Protein AF-W5SBA8-F1 (afdb_monomer_lite)

pLDDT: mean 77.23, std 24.34, range [24.81, 98.31]

Radius of gyration: 25.04 Å; chains: 1; bounding box: 102×57×58 Å

Foldseek 3Di:
DDDDDDDDDDDDDDDDDDPDDDDPPPLPLNVVVVVVVVVVVVPPDDDDDDDDDDDDDPPPPPDDLLRVLLVLLVVVLVSVVVLLCVLLVVLVVVVDDQPQVVLVLDPCNPDVVQVVLLCVLLVVPPVLSVLVSLLRCLQAPPPHDSDPPDPSSVLVVLLSVLSRLLRVLLCCCSPVQVDPVLSVVCSVPPDSVLSVVLSVLNVVLVVLSSVLSVVSSVLSVVLSVCSVPNVVSSVSSCLQRPCPHPSVVSSVSNVVSSVVSVVSSDDPPDD

Secondary structure (DSSP, 8-state):
---------------------------HHHHHHHHHHHHHHTT---------------------HHHHHHHHHHHHHHHHHHHHHHHHHHHHHTT-----HHHHH-GGGSSHHHHHHHHHHTTT-HHHHHHHHHHHHHHS-TTS-SS--SHHHHHHHHHHHHHHHHHHHHHHIIIIISSHHHHHHHHHHS-HHHHHHHHHHHHHHHHHHHHHHHHHHHHHHHHGGGTT-HHHHHHHHHHHHSTTSHHHHHHHHHHHHHHHHHHHTS-----

Sequence (271 aa):
MKMICIISCALGLVLGCSLQDKAKAGSFVGDIIEKVRARRISRSSTDIEGTFDNASQNTSTTKTPKEQIYDKLKNELEQYSKAFRTAQFRFRRGRYYFQMPFFEKFPKFSNWEEKDIVYDTLGYDVDLIAKLEIIVRAITPATAPTYFSTRPATIVAKLLDILYNTTYYMREVVVDHLNDVSLEQLGSIKSAEELTKIYNAFKELSDLRTNAMSQIKIAIEESEPLWRDRVAMTNKLKKITDGESLVQDLKLKIIMKGLEIKYYVQVSKGA

Organism: NCBI:txid1293576

Structure (mmCIF, N/CA/C/O backbone):
data_AF-W5SBA8-F1
#
_entry.id   AF-W5SBA8-F1
#
loop_
_atom_site.group_PDB
_atom_site.id
_atom_site.type_symbol
_atom_site.label_atom_id
_atom_site.label_alt_id
_atom_site.label_comp_id
_atom_site.label_asym_id
_atom_site.label_entity_id
_atom_site.label_seq_id
_atom_site.pdbx_PDB_ins_code
_atom_site.Cartn_x
_atom_site.Cartn_y
_atom_site.Cartn_z
_atom_site.occupancy
_atom_site.B_iso_or_equiv
_atom_site.auth_seq_id
_atom_site.auth_comp_id
_atom_site.auth_asym_id
_atom_site.auth_atom_id
_atom_site.pdbx_PDB_model_num
ATOM 1 N N . MET A 1 1 ? 53.152 14.661 -24.169 1.00 36.88 1 MET A N 1
ATOM 2 C CA . MET A 1 1 ? 53.300 15.482 -22.946 1.00 36.88 1 MET A CA 1
ATOM 3 C C . MET A 1 1 ? 51.972 15.502 -22.212 1.00 36.88 1 MET A C 1
ATOM 5 O O . MET A 1 1 ? 50.936 15.583 -22.856 1.00 36.88 1 MET A O 1
ATOM 9 N N . LYS A 1 2 ? 52.027 15.309 -20.893 1.00 31.53 2 LYS A N 1
ATOM 10 C CA . LYS A 1 2 ? 50.892 15.174 -19.971 1.00 31.53 2 LYS A CA 1
ATOM 11 C C . LYS A 1 2 ? 50.175 16.522 -19.799 1.00 31.53 2 LYS A C 1
ATOM 13 O O . LYS A 1 2 ? 50.859 17.516 -19.587 1.00 31.53 2 LYS A O 1
ATOM 18 N N . MET A 1 3 ? 48.841 16.540 -19.808 1.00 28.08 3 MET A N 1
ATOM 19 C CA . MET A 1 3 ? 48.065 17.594 -19.144 1.00 28.08 3 MET A CA 1
ATOM 20 C C . MET A 1 3 ? 47.533 17.040 -17.827 1.00 28.08 3 MET A C 1
ATOM 22 O O . MET A 1 3 ? 46.865 16.009 -17.791 1.00 28.08 3 MET A O 1
ATOM 26 N N . ILE A 1 4 ? 47.886 17.729 -16.751 1.00 34.12 4 ILE A N 1
ATOM 27 C CA . ILE A 1 4 ? 47.506 17.474 -15.369 1.00 34.12 4 ILE A CA 1
ATOM 28 C C . ILE A 1 4 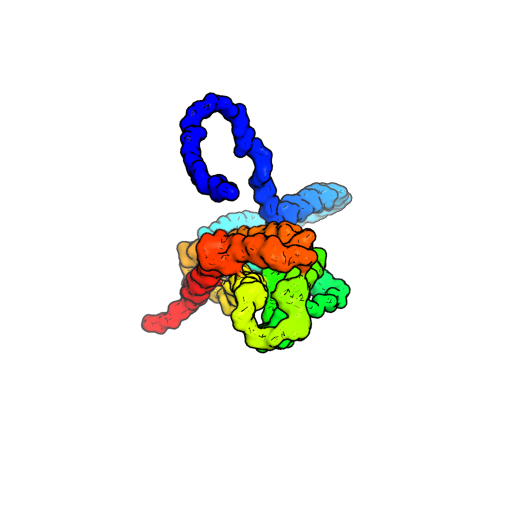? 47.016 18.821 -14.828 1.00 34.12 4 ILE A C 1
ATOM 30 O O . ILE A 1 4 ? 47.794 19.767 -14.834 1.00 34.12 4 ILE A O 1
ATOM 34 N N . CYS A 1 5 ? 45.764 18.821 -14.340 1.00 29.61 5 CYS A N 1
ATOM 35 C CA . CYS A 1 5 ? 45.276 19.518 -13.135 1.00 29.61 5 CYS A CA 1
ATOM 36 C C . CYS A 1 5 ? 45.213 21.073 -13.148 1.00 29.61 5 CYS A C 1
ATOM 38 O O . CYS A 1 5 ? 45.983 21.713 -13.840 1.00 29.61 5 CYS A O 1
ATOM 40 N N . ILE A 1 6 ? 44.375 21.804 -12.394 1.00 33.59 6 ILE A N 1
ATOM 41 C CA . ILE A 1 6 ? 43.296 21.554 -11.413 1.00 33.59 6 ILE A CA 1
ATOM 42 C C . ILE A 1 6 ? 42.721 22.948 -11.031 1.00 33.59 6 ILE A C 1
ATOM 44 O O . ILE A 1 6 ? 43.492 23.872 -10.818 1.00 33.59 6 ILE A O 1
ATOM 48 N N . ILE A 1 7 ? 41.388 23.049 -10.925 1.00 33.78 7 ILE A N 1
ATOM 49 C CA . ILE A 1 7 ? 40.590 23.694 -9.848 1.00 33.78 7 ILE A CA 1
ATOM 50 C C . ILE A 1 7 ? 40.561 25.236 -9.630 1.00 33.78 7 ILE A C 1
ATOM 52 O O . ILE A 1 7 ? 41.561 25.897 -9.392 1.00 33.78 7 ILE A O 1
ATOM 56 N N . SER A 1 8 ? 39.299 25.687 -9.508 1.00 28.12 8 SER A N 1
ATOM 57 C CA . SER A 1 8 ? 38.707 26.791 -8.720 1.00 28.12 8 SER A CA 1
ATOM 58 C C . SER A 1 8 ? 38.887 28.251 -9.123 1.00 28.12 8 SER A C 1
ATOM 60 O O . SER A 1 8 ? 39.939 28.845 -8.938 1.00 28.12 8 SER A O 1
ATOM 62 N N . CYS A 1 9 ? 37.742 28.896 -9.373 1.00 26.42 9 CYS A N 1
ATOM 63 C CA . CYS A 1 9 ? 37.279 29.940 -8.458 1.00 26.42 9 CYS A CA 1
ATOM 64 C C . CYS A 1 9 ? 35.747 30.019 -8.456 1.00 26.42 9 CYS A C 1
ATOM 66 O O . CYS A 1 9 ? 35.096 29.833 -9.482 1.00 26.42 9 CYS A O 1
ATOM 68 N N . ALA A 1 10 ? 35.193 30.241 -7.270 1.00 28.73 10 ALA A N 1
ATOM 69 C CA . ALA A 1 10 ? 33.775 30.280 -6.969 1.00 28.73 10 ALA A CA 1
ATOM 70 C C . ALA A 1 10 ? 33.338 31.705 -6.576 1.00 28.73 10 ALA A C 1
ATOM 72 O O . ALA A 1 10 ? 34.163 32.511 -6.157 1.00 28.73 10 ALA A O 1
ATOM 73 N N . LEU A 1 11 ? 32.014 31.900 -6.609 1.00 29.41 11 LEU A N 1
ATOM 74 C CA . LEU A 1 11 ? 31.182 32.941 -5.979 1.00 29.41 11 LEU A CA 1
ATOM 75 C C . LEU A 1 11 ? 30.973 34.315 -6.649 1.00 29.41 11 LEU A C 1
ATOM 77 O O . LEU A 1 11 ? 31.900 35.044 -6.978 1.00 29.41 11 LEU A O 1
ATOM 81 N N . GLY A 1 12 ? 29.679 34.675 -6.683 1.00 26.92 12 GLY A N 1
ATOM 82 C CA . GLY A 1 12 ? 29.103 36.000 -6.940 1.00 26.92 12 GLY A CA 1
ATOM 83 C C . GLY A 1 12 ? 27.800 35.904 -7.752 1.00 26.92 12 GLY A C 1
ATOM 84 O O . GLY A 1 12 ? 27.860 36.030 -8.964 1.00 26.92 12 GLY A O 1
ATOM 85 N N . LEU A 1 13 ? 26.691 35.398 -7.177 1.00 29.70 13 LEU A N 1
ATOM 86 C CA . LEU A 1 13 ? 25.467 36.160 -6.811 1.00 29.70 13 LEU A CA 1
ATOM 87 C C . LEU A 1 13 ? 24.877 36.972 -7.991 1.00 29.70 13 LEU A C 1
ATOM 89 O O . LEU A 1 13 ? 25.561 37.799 -8.573 1.00 29.70 13 LEU A O 1
ATOM 93 N N . VAL A 1 14 ? 23.609 36.790 -8.385 1.00 29.91 14 VAL A N 1
ATOM 94 C CA . VAL A 1 14 ? 22.451 37.496 -7.795 1.00 29.91 14 VAL A CA 1
ATOM 95 C C . VAL A 1 14 ? 21.142 37.066 -8.526 1.00 29.91 14 VAL A C 1
ATOM 97 O O . VAL A 1 14 ? 21.162 36.911 -9.742 1.00 29.91 14 VAL A O 1
ATOM 100 N N . LEU A 1 15 ? 20.022 36.987 -7.773 1.00 29.03 15 LEU A N 1
ATOM 101 C CA . LEU A 1 15 ? 18.584 36.919 -8.170 1.00 29.03 15 LEU A CA 1
ATOM 102 C C . LEU A 1 15 ? 18.122 35.627 -8.881 1.00 29.03 15 LEU A C 1
ATOM 104 O O . LEU A 1 15 ? 18.655 35.225 -9.898 1.00 29.03 15 LEU A O 1
ATOM 108 N N . GLY A 1 16 ? 17.120 34.884 -8.413 1.00 27.70 16 GLY A N 1
ATOM 109 C CA . GLY A 1 16 ? 15.855 35.330 -7.841 1.00 27.70 16 GLY A CA 1
ATOM 110 C C . GLY A 1 16 ? 14.722 34.837 -8.745 1.00 27.70 16 GLY A C 1
ATOM 111 O O . GLY A 1 16 ? 14.196 35.615 -9.522 1.00 27.70 16 GLY A O 1
ATOM 112 N N . CYS A 1 17 ? 14.359 33.554 -8.645 1.00 24.81 17 CYS A N 1
ATOM 113 C CA . CYS A 1 17 ? 13.084 33.036 -9.145 1.00 24.81 17 CYS A CA 1
ATOM 114 C C . CYS A 1 17 ? 12.527 32.036 -8.132 1.00 24.81 17 CYS A C 1
ATOM 116 O O . CYS A 1 17 ? 13.062 30.948 -7.928 1.00 24.81 17 CYS A O 1
ATOM 118 N N . SER A 1 18 ? 11.452 32.476 -7.489 1.00 27.44 18 SER A N 1
ATOM 119 C CA . SER A 1 18 ? 10.474 31.675 -6.767 1.00 27.44 18 SER A CA 1
ATOM 120 C C . SER A 1 18 ? 10.140 30.382 -7.528 1.00 27.44 18 SER A C 1
ATOM 122 O O . SER A 1 18 ? 9.675 30.429 -8.664 1.00 27.44 18 SER A O 1
ATOM 124 N N . LEU A 1 19 ? 10.363 29.233 -6.886 1.00 28.38 19 LEU A N 1
ATOM 125 C CA . LEU A 1 19 ? 9.749 27.953 -7.242 1.00 28.38 19 LEU A CA 1
ATOM 126 C C . LEU A 1 19 ? 8.635 27.683 -6.228 1.00 28.38 19 LEU A C 1
ATOM 128 O O . LEU A 1 19 ? 8.732 26.820 -5.358 1.00 28.38 19 LEU A O 1
ATOM 132 N N . GLN A 1 20 ? 7.588 28.493 -6.325 1.00 29.45 20 GLN A N 1
ATOM 133 C CA . GLN A 1 20 ? 6.271 28.164 -5.804 1.00 29.45 20 GLN A CA 1
ATOM 134 C C . GLN A 1 20 ? 5.461 27.547 -6.953 1.00 29.45 20 GLN A C 1
ATOM 136 O O . GLN A 1 20 ? 5.561 27.981 -8.096 1.00 29.45 20 GLN A O 1
ATOM 141 N N . ASP A 1 21 ? 4.693 26.513 -6.616 1.00 32.12 21 ASP A N 1
ATOM 142 C CA . ASP A 1 21 ? 3.753 25.771 -7.463 1.00 32.12 21 ASP A CA 1
ATOM 143 C C . ASP A 1 21 ? 4.318 24.783 -8.495 1.00 32.12 21 ASP A C 1
ATOM 145 O O . ASP A 1 21 ? 4.504 25.083 -9.672 1.00 32.12 21 ASP A O 1
ATOM 149 N N . LYS A 1 22 ? 4.429 23.518 -8.061 1.00 32.47 22 LYS A N 1
ATOM 150 C CA . LYS A 1 22 ? 3.658 22.383 -8.622 1.00 32.47 22 LYS A CA 1
ATOM 151 C C . LYS A 1 22 ? 3.991 21.082 -7.885 1.00 32.47 22 LYS A C 1
ATOM 153 O O . LYS A 1 22 ? 4.707 20.219 -8.374 1.00 32.47 22 LYS A O 1
ATOM 158 N N . ALA A 1 23 ? 3.394 20.916 -6.713 1.00 32.34 23 ALA A N 1
ATOM 159 C CA . ALA A 1 23 ? 3.158 19.600 -6.132 1.00 32.34 23 ALA A CA 1
ATOM 160 C C . ALA A 1 23 ? 1.748 19.594 -5.535 1.00 32.34 23 ALA A C 1
ATOM 162 O O . ALA A 1 23 ? 1.557 19.579 -4.323 1.00 32.34 23 ALA A O 1
ATOM 163 N N . LYS A 1 24 ? 0.729 19.646 -6.404 1.00 30.33 24 LYS A N 1
ATOM 164 C CA . LYS A 1 24 ? -0.613 19.210 -6.006 1.00 30.33 24 LYS A CA 1
ATOM 165 C C . LYS A 1 24 ? -0.547 17.694 -5.857 1.00 30.33 24 LYS A C 1
ATOM 167 O O . LYS A 1 24 ? -0.705 16.958 -6.826 1.00 30.33 24 LYS A O 1
ATOM 172 N N . AL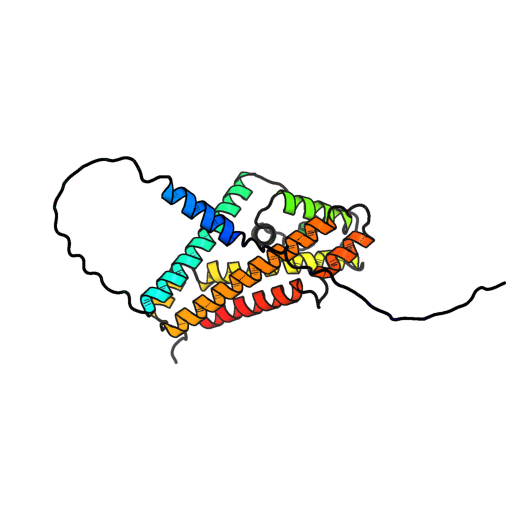A A 1 25 ? -0.253 17.252 -4.639 1.00 37.41 25 ALA A N 1
ATOM 173 C CA . ALA A 1 25 ? -0.471 15.886 -4.204 1.00 37.41 25 ALA A CA 1
ATOM 174 C C . ALA A 1 25 ? -1.983 15.620 -4.247 1.00 37.41 25 ALA A C 1
ATOM 176 O O . ALA A 1 25 ? -2.712 15.919 -3.303 1.00 37.41 25 ALA A O 1
ATOM 177 N N . GLY A 1 26 ? -2.462 15.116 -5.384 1.00 33.03 26 GLY A N 1
ATOM 178 C CA . GLY A 1 26 ? -3.790 14.529 -5.486 1.00 33.03 26 GLY A CA 1
ATOM 179 C C . GLY A 1 26 ? -3.807 13.270 -4.632 1.00 33.03 26 GLY A C 1
ATOM 180 O O . GLY A 1 26 ? -3.190 12.263 -4.979 1.00 33.03 26 GLY A O 1
ATOM 181 N N . SER A 1 27 ? -4.465 13.339 -3.477 1.00 38.47 27 SER A N 1
ATOM 182 C CA . SER A 1 27 ? -4.839 12.145 -2.732 1.00 38.47 27 SER A CA 1
ATOM 183 C C . SER A 1 27 ? -5.777 11.354 -3.634 1.00 38.47 27 SER A C 1
ATOM 185 O O . SER A 1 27 ? -6.905 11.771 -3.863 1.00 38.47 27 SER A O 1
ATOM 187 N N . PHE A 1 28 ? -5.324 10.220 -4.165 1.00 42.97 28 PHE A N 1
ATOM 188 C CA . PHE A 1 28 ? -6.154 9.333 -4.987 1.00 42.97 28 PHE A CA 1
ATOM 189 C C . PHE A 1 28 ? -7.462 8.947 -4.266 1.00 42.97 28 PHE A C 1
ATOM 191 O O . PHE A 1 28 ? -8.506 8.784 -4.892 1.00 42.97 28 PHE A O 1
ATOM 198 N N . VAL A 1 29 ? -7.429 8.883 -2.930 1.00 44.72 29 VAL A N 1
ATOM 199 C CA . VAL A 1 29 ? -8.613 8.699 -2.082 1.00 44.72 29 VAL A CA 1
ATOM 200 C C . VAL A 1 29 ? -9.465 9.977 -2.036 1.00 44.72 29 VAL A C 1
ATOM 202 O O . VAL A 1 29 ? -10.680 9.896 -2.195 1.00 44.72 29 VAL A O 1
ATOM 205 N N . GLY A 1 30 ? -8.850 11.156 -1.911 1.00 41.94 30 GLY A N 1
ATOM 206 C CA . GLY A 1 30 ? -9.524 12.461 -1.977 1.00 41.94 30 GLY A CA 1
ATOM 207 C C . GLY A 1 30 ? -10.234 12.729 -3.311 1.00 41.94 30 GLY A C 1
ATOM 208 O O . GLY A 1 30 ? -11.403 13.113 -3.312 1.00 41.94 30 GLY A O 1
ATOM 209 N N . ASP A 1 31 ? -9.585 12.429 -4.437 1.00 42.19 31 ASP A N 1
ATOM 210 C CA . ASP A 1 31 ? -10.146 12.613 -5.784 1.00 42.19 31 ASP A CA 1
ATOM 211 C C . ASP A 1 31 ? -11.324 11.659 -6.049 1.00 42.19 31 ASP A C 1
ATOM 213 O O . ASP A 1 31 ? -12.291 12.006 -6.734 1.00 42.19 31 ASP A O 1
ATOM 217 N N . ILE A 1 32 ? -11.295 10.454 -5.468 1.00 49.88 32 ILE A N 1
ATOM 218 C CA . ILE A 1 32 ? -12.426 9.518 -5.508 1.00 49.88 32 ILE A CA 1
ATOM 219 C C . ILE A 1 32 ? -13.564 9.996 -4.590 1.00 49.88 32 ILE A C 1
ATOM 221 O O . ILE A 1 32 ? -14.731 9.919 -4.987 1.00 49.88 32 ILE A O 1
ATOM 225 N N . ILE A 1 33 ? -13.253 10.532 -3.403 1.00 49.59 33 ILE A N 1
ATOM 226 C CA . ILE A 1 33 ? -14.235 11.078 -2.450 1.00 49.59 33 ILE A CA 1
ATOM 227 C C . ILE A 1 33 ? -14.988 12.276 -3.051 1.00 49.59 33 ILE A C 1
ATOM 229 O O . ILE A 1 33 ? -16.222 12.306 -2.992 1.00 49.59 33 ILE A O 1
ATOM 233 N N . GLU A 1 34 ? -14.293 13.223 -3.688 1.00 47.88 34 GLU A N 1
ATOM 234 C CA . GLU A 1 34 ? -14.937 14.356 -4.370 1.00 47.88 34 GLU A CA 1
ATOM 235 C C . GLU A 1 34 ? -15.848 13.892 -5.512 1.00 47.88 34 GLU A C 1
ATOM 237 O O . GLU A 1 34 ? -16.997 14.328 -5.626 1.00 47.88 34 GLU A O 1
ATOM 242 N N . LYS A 1 35 ? -15.386 12.934 -6.322 1.00 46.19 35 LYS A N 1
ATOM 243 C CA . LYS A 1 35 ? -16.138 12.439 -7.484 1.00 46.19 35 LYS A CA 1
ATOM 244 C C . LYS A 1 35 ? -17.393 11.649 -7.092 1.00 46.19 35 LYS A C 1
ATOM 246 O O . LYS A 1 35 ? -18.379 11.654 -7.833 1.00 46.19 35 LYS A O 1
ATOM 251 N N . VAL A 1 36 ? -17.392 10.991 -5.929 1.00 49.16 36 VAL A N 1
ATOM 252 C CA . VAL A 1 36 ? -18.580 10.329 -5.356 1.00 49.16 36 VAL A CA 1
ATOM 253 C C . VAL A 1 36 ? -19.546 11.351 -4.747 1.00 49.16 36 VAL A C 1
ATOM 255 O O . VAL A 1 36 ? -20.757 11.221 -4.938 1.00 49.16 36 VAL A O 1
ATOM 258 N N . ARG A 1 37 ? -19.038 12.396 -4.079 1.00 43.97 37 ARG A N 1
ATOM 259 C CA . ARG A 1 37 ? -19.862 13.473 -3.505 1.00 43.97 37 ARG A CA 1
ATOM 260 C C . ARG A 1 37 ? -20.568 14.294 -4.594 1.00 43.97 37 ARG A C 1
ATOM 262 O O . ARG A 1 37 ? -21.771 14.521 -4.483 1.00 43.97 37 ARG A O 1
ATOM 269 N N . ALA A 1 38 ? -19.882 14.624 -5.691 1.00 43.59 38 ALA A N 1
ATOM 270 C CA . ALA A 1 38 ? -20.460 15.353 -6.827 1.00 43.59 38 ALA A CA 1
ATOM 271 C C . ALA A 1 38 ? -21.607 14.587 -7.523 1.00 43.59 38 ALA A C 1
ATOM 273 O O . ALA A 1 38 ? -22.607 15.180 -7.921 1.00 43.59 38 ALA A O 1
ATOM 274 N N . ARG A 1 39 ? -21.520 13.251 -7.610 1.00 46.38 39 ARG A N 1
ATOM 275 C CA . ARG A 1 39 ? -22.578 12.407 -8.208 1.00 46.38 39 ARG A CA 1
ATOM 276 C C . ARG A 1 39 ? -23.831 12.259 -7.344 1.00 46.38 39 ARG A C 1
ATOM 278 O O . ARG A 1 39 ? -24.878 11.897 -7.873 1.00 46.38 39 ARG A O 1
ATOM 285 N N . ARG A 1 40 ? -23.736 12.494 -6.031 1.00 39.38 40 ARG A N 1
ATOM 286 C CA . ARG A 1 40 ? -24.888 12.428 -5.118 1.00 39.38 40 ARG A CA 1
ATOM 287 C C . ARG A 1 40 ? -25.737 13.703 -5.188 1.00 39.38 40 ARG A C 1
ATOM 289 O O . ARG A 1 40 ? -26.946 13.612 -5.041 1.00 39.38 40 ARG A O 1
ATOM 296 N N . ILE A 1 41 ? -25.123 14.850 -5.488 1.00 45.69 41 ILE A N 1
ATOM 297 C CA . ILE A 1 41 ? -25.815 16.143 -5.617 1.00 45.69 41 ILE A CA 1
ATOM 298 C C . ILE A 1 41 ? -26.575 16.243 -6.952 1.00 45.69 41 ILE A C 1
ATOM 300 O O . ILE A 1 41 ? -27.646 16.832 -7.006 1.00 45.69 41 ILE A O 1
ATOM 304 N N . SER A 1 42 ? -26.098 15.597 -8.024 1.00 41.41 42 SER A N 1
ATOM 305 C CA . SER A 1 42 ? -26.747 15.672 -9.345 1.00 41.41 42 SER A CA 1
ATOM 306 C C . SER A 1 42 ? -27.927 14.706 -9.552 1.00 41.41 42 SER A C 1
ATOM 308 O O . SER A 1 42 ? -28.402 14.577 -10.679 1.00 41.41 42 SER A O 1
ATOM 310 N N . ARG A 1 43 ? -28.353 13.952 -8.526 1.00 38.69 43 ARG A N 1
ATOM 311 C CA . ARG A 1 43 ? -29.384 12.898 -8.655 1.00 38.69 43 ARG A CA 1
ATOM 312 C C . ARG A 1 43 ? -30.623 13.081 -7.778 1.00 38.69 43 ARG A C 1
ATOM 314 O O . ARG A 1 43 ? -31.498 12.227 -7.831 1.00 38.69 43 ARG A O 1
ATOM 321 N N . SER A 1 44 ? -30.736 14.175 -7.029 1.00 40.38 44 SER A N 1
ATOM 322 C CA . SER A 1 44 ? -31.960 14.512 -6.292 1.00 40.38 44 SER A CA 1
ATOM 323 C C . SER A 1 44 ? -32.658 15.713 -6.926 1.00 40.38 44 SER A C 1
ATOM 325 O O . SER A 1 44 ? -32.571 16.831 -6.430 1.00 40.38 44 SER A O 1
ATOM 327 N N . SER A 1 45 ? -33.318 15.486 -8.056 1.00 40.06 45 SER A N 1
ATOM 328 C CA . SER A 1 45 ? -34.472 16.292 -8.442 1.00 40.06 45 SER A CA 1
ATOM 329 C C . SER A 1 45 ? -35.333 15.455 -9.375 1.00 40.06 45 SER A C 1
ATOM 331 O O . SER A 1 45 ? -35.005 15.240 -10.541 1.00 40.06 45 SER A O 1
ATOM 333 N N . THR A 1 46 ? -36.358 14.848 -8.798 1.00 33.28 46 THR A N 1
ATOM 334 C CA . THR A 1 46 ? -37.600 14.469 -9.469 1.00 33.28 46 THR A CA 1
ATOM 335 C C . THR A 1 46 ? -38.616 14.291 -8.355 1.00 33.28 46 THR A C 1
ATOM 337 O O . THR A 1 46 ? -38.504 13.388 -7.526 1.00 33.28 46 THR A O 1
ATOM 340 N N . ASP A 1 47 ? -39.522 15.258 -8.304 1.00 39.47 47 ASP A N 1
ATOM 341 C CA . ASP A 1 47 ? -40.656 15.356 -7.402 1.00 39.47 47 ASP A CA 1
ATOM 342 C C . ASP A 1 47 ? -41.550 14.120 -7.496 1.00 39.47 47 ASP A C 1
ATOM 344 O O . ASP A 1 47 ? -41.948 13.736 -8.595 1.00 39.47 47 ASP A O 1
ATOM 348 N N . ILE A 1 48 ? -41.919 13.549 -6.346 1.00 36.59 48 ILE A N 1
ATOM 349 C CA . ILE A 1 48 ? -43.218 12.894 -6.168 1.00 36.59 48 ILE A CA 1
ATOM 350 C C . ILE A 1 48 ? -43.744 13.290 -4.788 1.00 36.59 48 ILE A C 1
ATOM 352 O O . ILE A 1 48 ? -43.221 12.894 -3.747 1.00 36.59 48 ILE A O 1
ATOM 356 N N . GLU A 1 49 ? -44.780 14.114 -4.839 1.00 38.31 49 GLU A N 1
ATOM 357 C CA . GLU A 1 49 ? -45.661 14.524 -3.759 1.00 38.31 49 GLU A CA 1
ATOM 358 C C . GLU A 1 49 ? -46.446 13.312 -3.232 1.00 38.31 49 GLU A C 1
ATOM 360 O O . GLU A 1 49 ? -46.992 12.518 -3.999 1.00 38.31 49 GLU A O 1
ATOM 365 N N . GLY A 1 50 ? -46.468 13.143 -1.911 1.00 29.69 50 GLY A N 1
ATOM 366 C CA . GLY A 1 50 ? -47.092 11.999 -1.256 1.00 29.69 50 GLY A CA 1
ATOM 367 C C . GLY A 1 50 ? -47.156 12.204 0.249 1.00 29.69 50 GLY A C 1
ATOM 368 O O . GLY A 1 50 ? -46.327 11.687 0.993 1.00 29.69 50 GLY A O 1
ATOM 369 N N . THR A 1 51 ? -48.133 12.997 0.678 1.00 39.50 51 THR A N 1
ATOM 370 C CA . THR A 1 51 ? -48.513 13.222 2.075 1.00 39.50 51 THR A CA 1
ATOM 371 C C . THR A 1 51 ? -48.877 11.909 2.759 1.00 39.50 51 THR A C 1
ATOM 373 O O . THR A 1 51 ? -49.868 11.285 2.392 1.00 39.50 51 THR A O 1
ATOM 376 N N . PHE A 1 52 ? -48.132 11.541 3.800 1.00 32.34 52 PHE A N 1
ATOM 377 C CA . PHE A 1 52 ? -48.635 10.717 4.896 1.00 32.34 52 PHE A CA 1
ATOM 378 C C . PHE A 1 52 ? -48.009 11.200 6.203 1.00 32.34 52 PHE A C 1
ATOM 380 O O . PHE A 1 52 ? -46.832 10.964 6.479 1.00 32.34 52 PHE A O 1
ATOM 387 N N . ASP A 1 53 ? -48.830 11.882 6.997 1.00 38.25 53 ASP A N 1
ATOM 388 C CA . ASP A 1 53 ? -48.577 12.123 8.408 1.00 38.25 53 ASP A CA 1
ATOM 389 C C . ASP A 1 53 ? -48.467 10.781 9.131 1.00 38.25 53 ASP A C 1
ATOM 391 O O . ASP A 1 53 ? -49.410 9.992 9.147 1.00 38.25 53 ASP A O 1
ATOM 395 N N . ASN A 1 54 ? -47.325 10.533 9.763 1.00 35.75 54 ASN A N 1
ATOM 396 C CA . ASN A 1 54 ? -47.287 9.726 10.970 1.00 35.75 54 ASN A CA 1
ATOM 397 C C . ASN A 1 54 ? -46.112 10.162 11.837 1.00 35.75 54 ASN A C 1
ATOM 399 O O . ASN A 1 54 ? -44.940 10.038 11.480 1.00 35.75 54 ASN A O 1
ATOM 403 N N . ALA A 1 55 ? -46.478 10.692 12.998 1.00 46.81 55 ALA A N 1
ATOM 404 C CA . ALA A 1 55 ? -45.591 11.018 14.089 1.00 46.81 55 ALA A CA 1
ATOM 405 C C . ALA A 1 55 ? -44.745 9.794 14.467 1.00 46.81 55 ALA A C 1
ATOM 407 O O . ALA A 1 55 ? -45.252 8.811 15.001 1.00 46.81 55 ALA A O 1
ATOM 408 N N . SER A 1 56 ? -43.439 9.884 14.237 1.00 36.66 56 SER A N 1
ATOM 409 C CA . SER A 1 56 ? -42.461 8.999 14.857 1.00 36.66 56 SER A CA 1
ATOM 410 C C . SER A 1 56 ? -41.351 9.859 15.436 1.00 36.66 56 SER A C 1
ATOM 412 O O . SER A 1 56 ? -40.462 10.321 14.732 1.00 36.66 56 SER A O 1
ATOM 414 N N . GLN A 1 57 ? -41.504 10.125 16.730 1.00 40.09 57 GLN A N 1
ATOM 415 C CA . GLN A 1 57 ? -40.477 10.465 17.713 1.00 40.09 57 GLN A CA 1
ATOM 416 C C . GLN A 1 57 ? -39.071 10.711 17.139 1.00 40.09 57 GLN A C 1
ATOM 418 O O . GLN A 1 57 ? -38.258 9.800 17.003 1.00 40.09 57 GLN A O 1
ATOM 423 N N . ASN A 1 58 ? -38.755 11.984 16.901 1.00 39.62 58 ASN A N 1
ATOM 424 C CA . ASN A 1 58 ? -37.378 12.449 16.793 1.00 39.62 58 ASN A CA 1
ATOM 425 C C . ASN A 1 58 ? -36.737 12.437 18.188 1.00 39.62 58 ASN A C 1
ATOM 427 O O . ASN A 1 58 ? -36.546 13.481 18.811 1.00 39.62 58 ASN A O 1
ATOM 431 N N . THR A 1 59 ? -36.382 11.258 18.698 1.00 42.19 59 THR A N 1
ATOM 432 C CA . THR A 1 59 ? -35.319 11.176 19.701 1.00 42.19 59 THR A CA 1
ATOM 433 C C . THR A 1 59 ? -34.009 11.388 18.956 1.00 42.19 59 THR A C 1
ATOM 435 O O . THR A 1 59 ? -33.419 10.454 18.416 1.00 42.19 59 THR A O 1
ATOM 438 N N . SER A 1 60 ? -33.568 12.644 18.881 1.00 52.88 60 SER A N 1
ATOM 439 C CA . SER A 1 60 ? -32.178 12.970 18.567 1.00 52.88 60 SER A CA 1
ATOM 440 C C . SER A 1 60 ? -31.316 12.467 19.724 1.00 52.88 60 SER A C 1
ATOM 442 O O . SER A 1 60 ? -30.932 13.229 20.610 1.00 52.88 60 SER A O 1
ATOM 444 N N . THR A 1 61 ? -31.063 11.162 19.760 1.00 60.19 61 THR A N 1
ATOM 445 C CA . THR A 1 61 ? -30.156 10.550 20.723 1.00 60.19 61 THR A CA 1
ATOM 446 C C . THR A 1 61 ? -28.751 10.987 20.334 1.00 60.19 61 THR A C 1
ATOM 448 O O . THR A 1 61 ? -28.155 10.471 19.387 1.00 60.19 61 THR A O 1
ATOM 451 N N . THR A 1 62 ? -28.247 12.023 21.000 1.00 82.56 62 THR A N 1
ATOM 452 C CA . THR A 1 62 ? -26.889 12.522 20.794 1.00 82.56 62 THR A CA 1
ATOM 453 C C . THR A 1 62 ? -25.909 11.394 21.096 1.00 82.56 62 THR A C 1
ATOM 455 O O . THR A 1 62 ? -25.796 10.969 22.244 1.00 82.56 62 THR A O 1
ATOM 458 N N . LYS A 1 63 ? -25.213 10.899 20.065 1.00 87.56 63 LYS A N 1
ATOM 459 C CA . LYS A 1 63 ? -24.224 9.822 20.205 1.00 87.56 63 LYS A CA 1
ATOM 460 C C . LYS A 1 63 ? -23.161 10.199 21.229 1.00 87.56 63 LYS A C 1
ATOM 462 O O . LYS A 1 63 ? -22.613 11.305 21.169 1.00 87.56 63 LYS A O 1
ATOM 467 N N . THR A 1 64 ? -22.826 9.272 22.116 1.00 93.50 64 THR A N 1
ATOM 468 C CA . THR A 1 64 ? -21.724 9.431 23.069 1.00 93.50 64 THR A CA 1
ATOM 469 C C . THR A 1 64 ? -20.386 9.584 22.328 1.00 93.50 64 THR A C 1
ATOM 471 O O . THR A 1 64 ? -20.249 9.107 21.197 1.00 93.50 64 THR A O 1
ATOM 474 N N . PRO A 1 65 ? -19.349 10.192 22.935 1.00 93.44 65 PRO A N 1
ATOM 475 C CA . PRO A 1 65 ? -18.027 10.288 22.308 1.00 93.44 65 PRO A CA 1
ATOM 476 C C . PRO A 1 65 ? -17.462 8.929 21.867 1.00 93.44 65 PRO A C 1
ATOM 478 O O . PRO A 1 65 ? -16.809 8.840 20.829 1.00 93.44 65 PRO A O 1
ATOM 481 N N . LYS A 1 66 ? -17.761 7.863 22.626 1.00 95.69 66 LYS A N 1
ATOM 482 C CA . LYS A 1 66 ? -17.379 6.482 22.308 1.00 95.69 66 LYS A CA 1
ATOM 483 C C . LYS A 1 66 ? -18.061 5.981 21.030 1.00 95.69 66 LYS A C 1
ATOM 485 O O . LYS A 1 66 ? -17.383 5.474 20.143 1.00 95.69 66 LYS A O 1
ATOM 490 N N . GLU A 1 67 ? -19.375 6.161 20.911 1.00 95.50 67 GLU A N 1
ATOM 491 C CA . GLU A 1 67 ? -20.131 5.788 19.705 1.00 95.50 67 GLU A CA 1
ATOM 492 C C . GLU A 1 67 ? -19.658 6.579 18.482 1.00 95.50 67 GLU A C 1
ATOM 494 O O . GLU A 1 67 ? -19.480 6.017 17.406 1.00 95.50 67 GLU A O 1
ATOM 499 N N . GLN A 1 68 ? -19.371 7.873 18.650 1.00 95.94 68 GLN A N 1
ATOM 500 C CA . GLN A 1 68 ? -18.878 8.714 17.559 1.00 95.94 68 GLN A CA 1
ATOM 501 C C . GLN A 1 68 ? -17.520 8.247 17.021 1.00 95.94 68 GLN A C 1
ATOM 503 O O . GLN A 1 68 ? -17.333 8.205 15.804 1.00 95.94 68 GLN A O 1
ATOM 508 N N . ILE A 1 69 ? -16.556 7.922 17.895 1.00 97.19 69 ILE A N 1
ATOM 509 C CA . ILE A 1 69 ? -15.241 7.448 17.438 1.00 97.19 69 ILE A CA 1
ATOM 510 C C . ILE A 1 69 ? -15.313 6.029 16.868 1.00 97.19 69 ILE A C 1
ATOM 512 O O . ILE A 1 69 ? -14.661 5.750 15.862 1.00 97.19 69 ILE A O 1
ATOM 516 N N . TYR A 1 70 ? -16.148 5.166 17.449 1.00 96.88 70 TYR A N 1
ATOM 517 C CA . TYR A 1 70 ? -16.421 3.837 16.912 1.00 96.88 70 TYR A CA 1
ATOM 518 C C . TYR A 1 70 ? -16.977 3.915 15.485 1.00 96.88 70 TYR A C 1
ATOM 520 O O . TYR A 1 70 ? -16.426 3.303 14.570 1.00 96.88 70 TYR A O 1
ATOM 528 N N . ASP A 1 71 ? -17.999 4.745 15.268 1.00 95.94 71 ASP A N 1
ATOM 529 C CA . ASP A 1 71 ? -18.590 4.945 13.946 1.00 95.94 71 ASP A CA 1
ATOM 530 C C . ASP A 1 71 ? -17.587 5.531 12.950 1.00 95.94 71 ASP A C 1
ATOM 532 O O . ASP A 1 71 ? -17.586 5.150 11.781 1.00 95.94 71 ASP A O 1
ATOM 536 N N . LYS A 1 72 ? -16.714 6.453 13.379 1.00 96.19 72 LYS A N 1
ATOM 537 C CA . LYS A 1 72 ? -15.641 6.980 12.519 1.00 96.19 72 LYS A CA 1
ATOM 538 C C . LYS A 1 72 ? -14.690 5.875 12.067 1.00 96.19 72 LYS A C 1
ATOM 540 O O . LYS A 1 72 ? -14.425 5.769 10.872 1.00 96.19 72 LYS A O 1
ATOM 545 N N . LEU A 1 73 ? -14.214 5.047 12.997 1.00 96.06 73 LEU A N 1
ATOM 546 C CA . LEU A 1 73 ? -13.333 3.921 12.688 1.00 96.06 73 LEU A CA 1
ATOM 547 C C . LEU A 1 73 ? -14.009 2.928 11.738 1.00 96.06 73 LEU A C 1
ATOM 549 O O . LEU A 1 73 ? -13.435 2.582 10.706 1.00 96.06 73 LEU A O 1
ATOM 553 N N . LYS A 1 74 ? -15.252 2.541 12.038 1.00 96.31 74 LYS A N 1
ATOM 554 C CA . LYS A 1 74 ? -16.045 1.641 11.196 1.00 96.31 74 LYS A CA 1
ATOM 555 C C . LYS A 1 74 ? -16.223 2.184 9.779 1.00 96.31 74 LYS A C 1
ATOM 557 O O . LYS A 1 74 ? -15.926 1.487 8.814 1.00 96.31 74 LYS A O 1
ATOM 562 N N . ASN A 1 75 ? -16.635 3.443 9.646 1.00 95.50 75 ASN A N 1
ATOM 563 C CA . ASN A 1 75 ? -16.850 4.067 8.342 1.00 95.50 75 ASN A CA 1
ATOM 564 C C . ASN A 1 75 ? -15.563 4.147 7.504 1.00 95.50 75 ASN A C 1
ATOM 566 O O . ASN A 1 75 ? -15.625 3.961 6.288 1.00 95.50 75 ASN A O 1
ATOM 570 N N . GLU A 1 76 ? -14.404 4.430 8.107 1.00 94.38 76 GLU A N 1
ATOM 571 C CA . GLU A 1 76 ? -13.126 4.434 7.376 1.00 94.38 76 GLU A CA 1
ATOM 572 C C . GLU A 1 76 ? -12.725 3.018 6.925 1.00 94.38 76 GLU A C 1
ATOM 574 O O . GLU A 1 76 ? -12.317 2.834 5.776 1.00 94.38 76 GLU A O 1
ATOM 579 N N . LEU A 1 77 ? -12.891 2.005 7.784 1.00 94.56 77 LEU A N 1
ATOM 580 C CA . LEU A 1 77 ? -12.604 0.602 7.449 1.00 94.56 77 LEU A CA 1
ATOM 581 C C . LEU A 1 77 ? -13.512 0.075 6.332 1.00 94.56 77 LEU A C 1
ATOM 583 O O . LEU A 1 77 ? -13.039 -0.599 5.410 1.00 94.56 77 LEU A O 1
ATOM 587 N N . GLU A 1 78 ? -14.802 0.417 6.368 1.00 93.69 78 GLU A N 1
ATOM 588 C CA . GLU A 1 78 ? -15.764 0.074 5.317 1.00 93.69 78 GLU A CA 1
ATOM 589 C C . GLU A 1 78 ? -15.405 0.743 3.987 1.00 93.69 78 GLU A C 1
ATOM 591 O O . GLU A 1 78 ? -15.422 0.095 2.935 1.00 93.69 78 GLU A O 1
ATOM 596 N N . GLN A 1 79 ? -15.041 2.030 4.016 1.00 92.19 79 GLN A N 1
ATOM 597 C CA . GLN A 1 79 ? -14.603 2.757 2.823 1.00 92.19 79 GLN A CA 1
ATOM 598 C C . GLN A 1 79 ? -13.351 2.127 2.212 1.00 92.19 79 GLN A C 1
ATOM 600 O O . GLN A 1 79 ? -13.335 1.866 1.003 1.00 92.19 79 GLN A O 1
ATOM 605 N N . TYR A 1 80 ? -12.342 1.829 3.034 1.00 91.50 80 TYR A N 1
ATOM 606 C CA . TYR A 1 80 ? -11.128 1.150 2.590 1.00 91.50 80 TYR A CA 1
ATOM 607 C C . TYR A 1 80 ? -11.448 -0.225 1.986 1.00 91.50 80 TYR A C 1
ATOM 609 O O . TYR A 1 80 ? -11.099 -0.494 0.835 1.00 91.50 80 TYR A O 1
ATOM 617 N N . SER A 1 81 ? -12.185 -1.067 2.716 1.00 91.12 81 SER A N 1
ATOM 618 C CA . SER A 1 81 ? -12.539 -2.426 2.288 1.00 91.12 81 SER A CA 1
ATOM 619 C C . SER A 1 81 ? -13.328 -2.429 0.983 1.00 91.12 81 SER A C 1
ATOM 621 O O . SER A 1 81 ? -13.080 -3.245 0.092 1.00 91.12 81 SER A O 1
ATOM 623 N N . LYS A 1 82 ? -14.261 -1.486 0.824 1.00 92.88 82 LYS A N 1
ATOM 624 C CA . LYS A 1 82 ? -15.040 -1.325 -0.405 1.00 92.88 82 LYS A CA 1
ATOM 625 C C . LYS A 1 82 ? -14.169 -0.888 -1.579 1.00 92.88 82 LYS A C 1
ATOM 627 O O . LYS A 1 82 ? -14.318 -1.445 -2.671 1.00 92.88 82 LYS A O 1
ATOM 632 N N . ALA A 1 83 ? -13.287 0.093 -1.380 1.00 91.31 83 ALA A N 1
ATOM 633 C CA . ALA A 1 83 ? -12.372 0.564 -2.419 1.00 91.31 83 ALA A CA 1
ATOM 634 C C . ALA A 1 83 ? -11.446 -0.569 -2.882 1.00 91.31 83 ALA A C 1
ATOM 636 O O . ALA A 1 83 ? -11.368 -0.849 -4.081 1.00 91.31 83 ALA A O 1
ATOM 637 N N . PHE A 1 84 ? -10.852 -1.282 -1.924 1.00 91.25 84 PHE A N 1
ATOM 638 C CA . PHE A 1 84 ? -10.002 -2.442 -2.156 1.00 91.25 84 PHE A CA 1
ATOM 639 C C . PHE A 1 84 ? -10.721 -3.541 -2.955 1.00 91.25 84 PHE A C 1
ATOM 641 O O . PHE A 1 84 ? -10.302 -3.879 -4.064 1.00 91.25 84 PHE A O 1
ATOM 648 N N . ARG A 1 85 ? -11.856 -4.047 -2.448 1.00 92.12 85 ARG A N 1
ATOM 649 C CA . ARG A 1 85 ? -12.629 -5.118 -3.106 1.00 92.12 85 ARG A CA 1
ATOM 650 C C . ARG A 1 85 ? -13.083 -4.713 -4.507 1.00 92.12 85 ARG A C 1
ATOM 652 O O . ARG A 1 85 ? -13.070 -5.535 -5.417 1.00 92.12 85 ARG A O 1
ATOM 659 N N . THR A 1 86 ? -13.451 -3.445 -4.704 1.00 94.50 86 THR A N 1
ATOM 660 C CA . THR A 1 86 ? -13.853 -2.932 -6.023 1.00 94.50 86 THR A CA 1
ATOM 661 C C . THR A 1 86 ? -12.691 -2.963 -7.015 1.00 94.50 86 THR A C 1
ATOM 663 O O . THR A 1 86 ? -12.878 -3.410 -8.150 1.00 94.50 86 THR A O 1
ATOM 666 N N . ALA A 1 87 ? -11.506 -2.495 -6.613 1.00 93.44 87 ALA A N 1
ATOM 667 C CA . ALA A 1 87 ? -10.319 -2.500 -7.465 1.00 93.44 87 ALA A CA 1
ATOM 668 C C . ALA A 1 87 ? -9.877 -3.935 -7.790 1.00 93.44 87 ALA A C 1
ATOM 670 O O . ALA A 1 87 ? -9.747 -4.286 -8.964 1.00 93.44 87 ALA A O 1
ATOM 671 N N . GLN A 1 88 ? -9.784 -4.792 -6.769 1.00 94.19 88 GLN A N 1
ATOM 672 C CA . GLN A 1 88 ? -9.429 -6.202 -6.923 1.00 94.19 88 GLN A CA 1
ATOM 673 C C . GLN A 1 88 ? -10.415 -6.944 -7.838 1.00 94.19 88 GLN A C 1
ATOM 675 O O . GLN A 1 88 ? -10.001 -7.686 -8.730 1.00 94.19 88 GLN A O 1
ATOM 680 N N . PHE A 1 89 ? -11.724 -6.735 -7.663 1.00 94.19 89 PHE A N 1
ATOM 681 C CA . PHE A 1 89 ? -12.742 -7.368 -8.501 1.00 94.19 89 PHE A CA 1
ATOM 682 C C . PHE A 1 89 ? -12.600 -6.967 -9.974 1.00 94.19 89 PHE A C 1
ATOM 684 O O . PHE A 1 89 ? -12.635 -7.828 -10.855 1.00 94.19 89 PHE A O 1
ATOM 691 N N . ARG A 1 90 ? -12.407 -5.670 -10.256 1.00 94.00 90 ARG A N 1
ATOM 692 C CA . ARG A 1 90 ? -12.196 -5.174 -11.627 1.00 94.00 90 ARG A CA 1
ATOM 693 C C . ARG A 1 90 ? -10.942 -5.770 -12.253 1.00 94.00 90 ARG A C 1
ATOM 695 O O . ARG A 1 90 ? -10.994 -6.210 -13.398 1.00 94.00 90 ARG A O 1
ATOM 702 N N . PHE A 1 91 ? -9.857 -5.824 -11.488 1.00 94.19 91 PHE A N 1
ATOM 703 C CA . PHE A 1 91 ? -8.599 -6.416 -11.920 1.00 94.19 91 PHE A CA 1
ATOM 704 C C . PHE A 1 91 ? -8.755 -7.899 -12.273 1.00 94.19 91 PHE A C 1
ATOM 706 O O . PHE A 1 91 ? -8.442 -8.304 -13.392 1.00 94.19 91 PHE A O 1
ATOM 713 N N . ARG A 1 92 ? -9.345 -8.701 -11.375 1.00 91.19 92 ARG A N 1
ATOM 714 C CA . ARG A 1 92 ? -9.594 -10.137 -11.608 1.00 91.19 92 ARG A CA 1
ATOM 715 C C . ARG A 1 92 ? -10.521 -10.384 -12.798 1.00 91.19 92 ARG A C 1
ATOM 717 O O . ARG A 1 92 ? -10.278 -11.293 -13.589 1.00 91.19 92 ARG A O 1
ATOM 724 N N . ARG A 1 93 ? -11.563 -9.561 -12.969 1.00 92.31 93 ARG A N 1
ATOM 725 C CA . ARG A 1 93 ? -12.489 -9.661 -14.109 1.00 92.31 93 ARG A CA 1
ATOM 726 C C . ARG A 1 93 ? -11.796 -9.408 -15.450 1.00 92.31 93 ARG A C 1
ATOM 728 O O . ARG A 1 93 ? -12.202 -10.005 -16.443 1.00 92.31 93 ARG A O 1
ATOM 735 N N . GLY A 1 94 ? -10.764 -8.565 -15.475 1.00 89.62 94 GLY A N 1
ATOM 736 C CA . GLY A 1 94 ? -9.965 -8.304 -16.673 1.00 89.62 94 GLY A CA 1
ATOM 737 C C . GLY A 1 94 ? -9.135 -9.500 -17.150 1.00 89.62 94 GLY A C 1
ATOM 738 O O . GLY A 1 94 ? -8.667 -9.476 -18.281 1.00 89.62 94 GLY A O 1
ATOM 739 N N . ARG A 1 95 ? -8.985 -10.555 -16.327 1.00 84.62 95 ARG A N 1
ATOM 740 C CA . ARG A 1 95 ? -8.200 -11.768 -16.638 1.00 84.62 95 ARG A CA 1
ATOM 741 C C . ARG A 1 95 ? -6.781 -11.451 -17.131 1.00 84.62 95 ARG A C 1
ATOM 743 O O . ARG A 1 95 ? -6.255 -12.141 -18.000 1.00 84.62 95 ARG A O 1
ATOM 750 N N . TYR A 1 96 ? -6.170 -10.405 -16.575 1.00 85.75 96 TYR A N 1
ATOM 751 C CA . TYR A 1 96 ? -4.802 -10.026 -16.910 1.00 85.75 96 TYR A CA 1
ATOM 752 C C . TYR A 1 96 ? -3.829 -11.129 -16.497 1.00 85.75 96 TYR A C 1
ATOM 754 O O . TYR A 1 96 ? -3.932 -11.687 -15.403 1.00 85.75 96 TYR A O 1
ATOM 762 N N . TYR A 1 97 ? -2.874 -11.419 -17.373 1.00 80.62 97 TYR A N 1
ATOM 763 C CA . TYR A 1 97 ? -1.828 -12.397 -17.131 1.00 80.62 97 TYR A CA 1
ATOM 764 C C . TYR A 1 97 ? -0.473 -11.712 -17.287 1.00 80.62 97 TYR A C 1
ATOM 766 O O . TYR A 1 97 ? -0.076 -11.360 -18.395 1.00 80.62 97 TYR A O 1
ATOM 774 N N . PHE A 1 98 ? 0.201 -11.500 -16.157 1.00 85.88 98 PHE A N 1
ATOM 775 C CA . PHE A 1 98 ? 1.534 -10.908 -16.096 1.00 85.88 98 PHE A CA 1
ATOM 776 C C . PHE A 1 98 ? 2.557 -12.003 -15.819 1.00 85.88 98 PHE A C 1
ATOM 778 O O . PHE A 1 98 ? 2.416 -12.776 -14.867 1.00 85.88 98 PHE A O 1
ATOM 785 N N . GLN A 1 99 ? 3.606 -12.053 -16.631 1.00 82.44 99 GLN A N 1
ATOM 786 C CA . GLN A 1 99 ? 4.694 -13.023 -16.514 1.00 82.44 99 GLN A CA 1
ATOM 787 C C . GLN A 1 99 ? 5.903 -12.341 -15.883 1.00 82.44 99 GLN A C 1
ATOM 789 O O . GLN A 1 99 ? 6.949 -12.134 -16.496 1.00 82.44 99 GLN A O 1
ATOM 794 N N . MET A 1 100 ? 5.721 -11.951 -14.629 1.00 80.94 100 MET A N 1
ATOM 795 C CA . MET A 1 100 ? 6.734 -11.281 -13.830 1.00 80.94 100 MET A CA 1
ATOM 796 C C . MET A 1 100 ? 7.826 -12.276 -13.414 1.00 80.94 100 MET A C 1
ATOM 798 O O . MET A 1 100 ? 7.574 -13.099 -12.528 1.00 80.94 100 MET A O 1
ATOM 802 N N . PRO A 1 101 ? 9.063 -12.177 -13.949 1.00 74.50 101 PRO A N 1
ATOM 803 C CA . PRO A 1 101 ? 10.126 -13.146 -13.656 1.00 74.50 101 PRO A CA 1
ATOM 804 C C . PRO A 1 101 ? 10.503 -13.214 -12.174 1.00 74.50 101 PRO A C 1
ATOM 806 O O . PRO A 1 101 ? 11.142 -14.164 -11.731 1.00 74.50 101 PRO A O 1
ATOM 809 N N . PHE A 1 102 ? 10.144 -12.196 -11.389 1.00 74.62 102 PHE A N 1
ATOM 810 C CA . PHE A 1 102 ? 10.400 -12.206 -9.959 1.00 74.62 102 PHE A CA 1
ATOM 811 C C . PHE A 1 102 ? 9.523 -13.230 -9.218 1.00 74.62 102 PHE A C 1
ATOM 813 O O . PHE A 1 102 ? 10.027 -13.883 -8.313 1.00 74.62 102 PHE A O 1
ATOM 820 N N . PHE A 1 103 ? 8.255 -13.444 -9.598 1.00 79.00 103 PHE A N 1
ATOM 821 C CA . PHE A 1 103 ? 7.387 -14.397 -8.888 1.00 79.00 103 PHE A CA 1
ATOM 822 C C . PHE A 1 103 ? 7.897 -15.835 -8.998 1.00 79.00 103 PHE A C 1
ATOM 824 O O . PHE A 1 103 ? 7.793 -16.606 -8.052 1.00 79.00 103 PHE A O 1
ATOM 831 N N . GLU A 1 104 ? 8.497 -16.176 -10.135 1.00 71.81 104 GLU A N 1
ATOM 832 C CA . GLU A 1 104 ? 9.052 -17.506 -10.392 1.00 71.81 104 GLU A CA 1
ATOM 833 C C . GLU A 1 104 ? 10.334 -17.772 -9.591 1.00 71.81 104 GLU A C 1
ATOM 835 O O . GLU A 1 104 ? 10.659 -18.919 -9.295 1.00 71.81 104 GLU A O 1
ATOM 840 N N . LYS A 1 105 ? 11.063 -16.713 -9.214 1.00 69.12 105 LYS A N 1
ATOM 841 C CA . LYS A 1 105 ? 12.360 -16.816 -8.527 1.00 69.12 105 LYS A CA 1
ATOM 842 C C . LYS A 1 105 ? 12.258 -16.781 -7.002 1.00 69.12 105 LYS A C 1
ATOM 844 O O . LYS A 1 105 ? 13.233 -17.117 -6.333 1.00 69.12 105 LYS A O 1
ATOM 849 N N . PHE A 1 106 ? 11.114 -16.386 -6.444 1.00 72.31 106 PHE A N 1
ATOM 850 C CA . PHE A 1 106 ? 10.926 -16.246 -5.000 1.00 72.31 106 PHE A CA 1
ATOM 851 C C . PHE A 1 106 ? 9.789 -17.152 -4.504 1.00 72.31 106 PHE A C 1
ATOM 853 O O . PHE A 1 106 ? 8.625 -16.838 -4.755 1.00 72.31 106 PHE A O 1
ATOM 860 N N . PRO A 1 107 ? 10.087 -18.210 -3.719 1.00 77.31 107 PRO A N 1
ATOM 861 C CA . PRO A 1 107 ? 9.075 -19.144 -3.209 1.00 77.31 107 PRO A CA 1
ATOM 862 C C . PRO A 1 107 ? 7.919 -18.478 -2.454 1.00 77.31 107 PRO A C 1
ATOM 864 O O . PRO A 1 107 ? 6.788 -18.954 -2.519 1.00 77.31 107 PRO A O 1
ATOM 867 N N . LYS A 1 108 ? 8.187 -17.342 -1.792 1.00 79.81 108 LYS A N 1
ATOM 868 C CA . LYS A 1 108 ? 7.182 -16.514 -1.105 1.00 79.81 108 LYS A CA 1
ATOM 869 C C . LYS A 1 108 ? 6.020 -16.100 -2.014 1.00 79.81 108 LYS A C 1
ATOM 871 O O . LYS A 1 108 ? 4.927 -15.886 -1.524 1.00 79.81 108 LYS A O 1
ATOM 876 N N . PHE A 1 109 ? 6.245 -15.991 -3.319 1.00 83.50 109 PHE A N 1
ATOM 877 C CA . PHE A 1 109 ? 5.230 -15.584 -4.286 1.00 83.50 109 PHE A CA 1
ATOM 878 C C . PHE A 1 109 ? 4.788 -16.744 -5.173 1.00 83.50 109 PHE A C 1
ATOM 880 O O . PHE A 1 109 ? 4.441 -16.543 -6.334 1.00 83.50 109 PHE A O 1
ATOM 887 N N . SER A 1 110 ? 4.833 -17.971 -4.661 1.00 80.50 110 SER A N 1
ATOM 888 C CA . SER A 1 110 ? 4.285 -19.131 -5.366 1.00 80.50 110 SER A CA 1
ATOM 889 C C . SER A 1 110 ? 2.758 -19.045 -5.472 1.00 80.50 110 SER A C 1
ATOM 891 O O . SER A 1 110 ? 2.214 -19.298 -6.553 1.00 80.50 110 SER A O 1
ATOM 893 N N . ASN A 1 111 ? 2.083 -18.580 -4.416 1.00 86.25 111 ASN A N 1
ATOM 894 C CA . ASN A 1 111 ? 0.624 -18.503 -4.364 1.00 86.25 111 ASN A CA 1
ATOM 895 C C . ASN A 1 111 ? 0.090 -17.173 -4.907 1.00 86.25 111 ASN A C 1
ATOM 897 O O . ASN A 1 111 ? 0.829 -16.221 -5.166 1.00 86.25 111 ASN A O 1
ATOM 901 N N . TRP A 1 112 ? -1.217 -17.127 -5.156 1.00 87.81 112 TRP A N 1
ATOM 902 C CA . TRP A 1 112 ? -1.871 -15.947 -5.714 1.00 87.81 112 TRP A CA 1
ATOM 903 C C . TRP A 1 112 ? -1.986 -14.817 -4.686 1.00 87.81 112 TRP A C 1
ATOM 905 O O . TRP A 1 112 ? -1.910 -13.647 -5.051 1.00 87.81 112 TRP A O 1
ATOM 915 N N . GLU A 1 113 ? -2.133 -15.157 -3.412 1.00 88.75 113 GLU A N 1
ATOM 916 C CA . GLU A 1 113 ? -2.351 -14.233 -2.305 1.00 88.75 113 GLU A CA 1
ATOM 917 C C . GLU A 1 113 ? -1.185 -13.246 -2.159 1.00 88.75 113 GLU A C 1
ATOM 919 O O . GLU A 1 113 ? -1.403 -12.032 -2.135 1.00 88.75 113 GLU A O 1
ATOM 924 N N . GLU A 1 114 ? 0.061 -13.724 -2.162 1.00 90.00 114 GLU A N 1
ATOM 925 C CA . GLU A 1 114 ? 1.240 -12.858 -2.064 1.00 90.00 114 GLU A CA 1
ATOM 926 C C . GLU A 1 114 ? 1.475 -12.044 -3.342 1.00 90.00 114 GLU A C 1
ATOM 928 O O . GLU A 1 114 ? 1.963 -10.912 -3.271 1.00 90.00 114 GLU A O 1
ATOM 933 N N . LYS A 1 115 ? 1.093 -12.574 -4.514 1.00 91.25 115 LYS A N 1
ATOM 934 C CA . LYS A 1 115 ? 1.110 -11.816 -5.780 1.00 91.25 115 LYS A CA 1
ATOM 935 C C . LYS A 1 115 ? 0.089 -10.681 -5.750 1.00 91.25 115 LYS A C 1
ATOM 937 O O . LYS A 1 115 ? 0.390 -9.561 -6.155 1.00 91.25 115 LYS A O 1
ATOM 942 N N . ASP A 1 116 ? -1.103 -10.959 -5.234 1.00 92.69 116 ASP A N 1
ATOM 943 C CA . ASP A 1 116 ? -2.204 -10.006 -5.125 1.00 92.69 116 ASP A CA 1
ATOM 944 C C . ASP A 1 116 ? -1.870 -8.835 -4.189 1.00 92.69 116 ASP A C 1
ATOM 946 O O . ASP A 1 116 ? -2.284 -7.712 -4.471 1.00 92.69 116 ASP A O 1
ATOM 950 N N . ILE A 1 117 ? -1.056 -9.052 -3.148 1.00 94.69 117 ILE A N 1
ATOM 951 C CA . ILE A 1 117 ? -0.513 -7.968 -2.306 1.00 94.69 117 ILE A CA 1
ATOM 952 C C . ILE A 1 117 ? 0.354 -7.008 -3.129 1.00 94.69 117 ILE A C 1
ATOM 954 O O . ILE A 1 117 ? 0.227 -5.791 -2.992 1.00 94.69 117 ILE A O 1
ATOM 958 N N . VAL A 1 118 ? 1.218 -7.535 -4.002 1.00 94.88 118 VAL A N 1
ATOM 959 C CA . VAL A 1 118 ? 2.066 -6.704 -4.872 1.00 94.88 118 VAL A CA 1
ATOM 960 C C . VAL A 1 118 ? 1.213 -5.896 -5.848 1.00 94.88 118 VAL A C 1
ATOM 962 O O . VAL A 1 118 ? 1.444 -4.699 -6.015 1.00 94.88 118 VAL A O 1
ATOM 965 N N . TYR A 1 119 ? 0.201 -6.517 -6.458 1.00 95.12 119 TYR A N 1
ATOM 966 C CA . TYR A 1 119 ? -0.708 -5.812 -7.365 1.00 95.12 119 TYR A CA 1
ATOM 967 C C . TYR A 1 119 ? -1.512 -4.717 -6.659 1.00 95.12 119 TYR A C 1
ATOM 969 O O . TYR A 1 119 ? -1.705 -3.643 -7.223 1.00 95.12 119 TYR A O 1
ATOM 977 N N . ASP A 1 120 ? -1.921 -4.938 -5.413 1.00 95.50 120 ASP A N 1
ATOM 978 C CA . ASP A 1 120 ? -2.617 -3.935 -4.604 1.00 95.50 120 ASP A CA 1
ATOM 979 C C . ASP A 1 120 ? -1.718 -2.750 -4.228 1.00 95.50 120 ASP A C 1
ATOM 981 O O . ASP A 1 120 ? -2.156 -1.603 -4.292 1.00 95.50 120 ASP A O 1
ATOM 985 N N . THR A 1 121 ? -0.431 -2.973 -3.943 1.00 96.88 121 THR A N 1
ATOM 986 C CA . THR A 1 121 ? 0.535 -1.865 -3.793 1.00 96.88 121 THR A CA 1
ATOM 987 C C . THR A 1 121 ? 0.655 -1.021 -5.062 1.00 96.88 121 THR A C 1
ATOM 989 O O . THR A 1 121 ? 0.891 0.182 -4.990 1.00 96.88 121 THR A O 1
ATOM 992 N N . LEU A 1 122 ? 0.443 -1.622 -6.229 1.00 96.81 122 LEU A N 1
ATOM 993 C CA . LEU A 1 122 ? 0.405 -0.919 -7.512 1.00 96.81 122 LEU A CA 1
ATOM 994 C C . LEU A 1 122 ? -0.993 -0.361 -7.828 1.00 96.81 122 LEU A C 1
ATOM 996 O O . LEU A 1 122 ? -1.240 0.106 -8.935 1.00 96.81 122 LEU A O 1
ATOM 1000 N N . GLY A 1 123 ? -1.925 -0.415 -6.872 1.00 95.62 123 GLY A N 1
ATOM 1001 C CA . GLY A 1 123 ? -3.296 0.070 -7.019 1.00 95.62 123 GLY A CA 1
ATOM 1002 C C . GLY A 1 123 ? -4.129 -0.732 -8.017 1.00 95.62 123 GLY A C 1
ATOM 1003 O O . GLY A 1 123 ? -5.142 -0.228 -8.500 1.00 95.62 123 GLY A O 1
ATOM 1004 N N . TYR A 1 124 ? -3.699 -1.953 -8.351 1.00 95.94 124 TYR A N 1
ATOM 1005 C CA . TYR A 1 124 ? -4.232 -2.745 -9.458 1.00 95.94 124 TYR A CA 1
ATOM 1006 C C . TYR A 1 124 ? -4.196 -2.016 -10.818 1.00 95.94 124 TYR A C 1
ATOM 1008 O O . TYR A 1 124 ? -4.997 -2.312 -11.708 1.00 95.94 124 TYR A O 1
ATOM 1016 N N . ASP A 1 125 ? -3.277 -1.059 -10.982 1.00 96.38 125 ASP A N 1
ATOM 1017 C CA . ASP A 1 125 ? -3.055 -0.319 -12.223 1.00 96.38 125 ASP A CA 1
ATOM 1018 C C . ASP A 1 125 ? -2.335 -1.221 -13.238 1.00 96.38 125 ASP A C 1
ATOM 1020 O O . ASP A 1 125 ? -1.151 -1.529 -13.106 1.00 96.38 125 ASP A O 1
ATOM 1024 N N . VAL A 1 126 ? -3.085 -1.681 -14.239 1.00 95.94 126 VAL A N 1
ATOM 1025 C CA . VAL A 1 126 ? -2.636 -2.635 -15.267 1.00 95.94 126 VAL A CA 1
ATOM 1026 C C . VAL A 1 126 ? -1.430 -2.101 -16.035 1.00 95.94 126 VAL A C 1
ATOM 1028 O O . VAL A 1 126 ? -0.484 -2.854 -16.276 1.00 95.94 126 VAL A O 1
ATOM 1031 N N . ASP A 1 127 ? -1.432 -0.810 -16.367 1.00 96.19 127 ASP A N 1
ATOM 1032 C CA . ASP A 1 127 ? -0.350 -0.182 -17.122 1.00 96.19 127 ASP A CA 1
ATOM 1033 C C . ASP A 1 127 ? 0.909 -0.086 -16.258 1.00 96.19 127 ASP A C 1
ATOM 1035 O O . ASP A 1 127 ? 2.016 -0.366 -16.720 1.00 96.19 127 ASP A O 1
ATOM 1039 N N . LEU A 1 128 ? 0.752 0.258 -14.976 1.00 97.25 128 LEU A N 1
ATOM 1040 C CA . LEU A 1 128 ? 1.869 0.303 -14.035 1.00 97.25 128 LEU A CA 1
ATOM 1041 C C . LEU A 1 128 ? 2.475 -1.087 -13.791 1.00 97.25 128 LEU A C 1
ATOM 1043 O O . LEU A 1 128 ? 3.698 -1.227 -13.741 1.00 97.25 128 LEU A O 1
ATOM 1047 N N . ILE A 1 129 ? 1.634 -2.119 -13.677 1.00 96.44 129 ILE A N 1
ATOM 1048 C CA . ILE A 1 129 ? 2.075 -3.512 -13.518 1.00 96.44 129 ILE A CA 1
ATOM 1049 C C . ILE A 1 129 ? 2.837 -3.977 -14.769 1.00 96.44 129 ILE A C 1
ATOM 1051 O O . ILE A 1 129 ? 3.907 -4.573 -14.634 1.00 96.44 129 ILE A O 1
ATOM 1055 N N . ALA A 1 130 ? 2.352 -3.650 -15.971 1.00 95.31 130 ALA A N 1
ATOM 1056 C CA . ALA A 1 130 ? 3.042 -3.967 -17.223 1.00 95.31 130 ALA A CA 1
ATOM 1057 C C . ALA A 1 130 ? 4.414 -3.272 -17.326 1.00 95.31 130 ALA A C 1
ATOM 1059 O O . ALA A 1 130 ? 5.408 -3.905 -17.688 1.00 95.31 130 ALA A O 1
ATOM 1060 N N . LYS A 1 131 ? 4.505 -1.990 -16.944 1.00 95.94 131 LYS A N 1
ATOM 1061 C CA . LYS A 1 131 ? 5.782 -1.254 -16.881 1.00 95.94 131 LYS A CA 1
ATOM 1062 C C . LYS A 1 131 ? 6.767 -1.910 -15.914 1.00 95.94 131 LYS A C 1
ATOM 1064 O O . LYS A 1 131 ? 7.944 -2.076 -16.236 1.00 95.94 131 LYS A O 1
ATOM 1069 N N . LEU A 1 132 ? 6.291 -2.328 -14.741 1.00 94.81 132 LEU A N 1
ATOM 1070 C CA . LEU A 1 132 ? 7.123 -3.040 -13.775 1.00 94.81 132 LEU A CA 1
ATOM 1071 C C . LEU A 1 132 ? 7.627 -4.379 -14.336 1.00 94.81 132 LEU A C 1
ATOM 1073 O O . LEU A 1 132 ? 8.789 -4.727 -14.127 1.00 94.81 132 LEU A O 1
ATOM 1077 N N . GLU A 1 133 ? 6.802 -5.103 -15.090 1.00 92.25 133 GLU A N 1
ATOM 1078 C CA . GLU A 1 133 ? 7.219 -6.340 -15.756 1.00 92.25 133 GLU A CA 1
ATOM 1079 C C . GLU A 1 133 ? 8.360 -6.104 -16.755 1.00 92.25 133 GLU A C 1
ATOM 1081 O O . GLU A 1 133 ? 9.351 -6.843 -16.735 1.00 92.25 133 GLU A O 1
ATOM 1086 N N . ILE A 1 134 ? 8.275 -5.045 -17.568 1.00 91.94 134 ILE A N 1
ATOM 1087 C CA . ILE A 1 134 ? 9.342 -4.637 -18.497 1.00 91.94 134 ILE A CA 1
ATOM 1088 C C . ILE A 1 134 ? 10.646 -4.376 -17.734 1.00 91.94 134 ILE A C 1
ATOM 1090 O O . ILE A 1 134 ? 11.691 -4.936 -18.081 1.00 91.94 134 ILE A O 1
ATOM 1094 N N . ILE A 1 135 ? 10.582 -3.583 -16.660 1.00 91.62 135 ILE A N 1
ATOM 1095 C CA . ILE A 1 135 ? 11.736 -3.256 -15.810 1.00 91.62 135 ILE A CA 1
ATOM 1096 C C . ILE A 1 135 ? 12.375 -4.529 -15.247 1.00 91.62 135 ILE A C 1
ATOM 1098 O O . ILE A 1 135 ? 13.590 -4.728 -15.351 1.00 91.62 135 ILE A O 1
ATOM 1102 N N . VAL A 1 136 ? 11.570 -5.419 -14.663 1.00 88.56 136 VAL A N 1
ATOM 1103 C CA . VAL A 1 136 ? 12.076 -6.644 -14.032 1.00 88.56 136 VAL A CA 1
ATOM 1104 C C . VAL A 1 136 ? 12.710 -7.567 -15.069 1.00 88.56 136 VAL A C 1
ATOM 1106 O O . VAL A 1 136 ? 13.807 -8.072 -14.820 1.00 88.56 136 VAL A O 1
ATOM 1109 N N . ARG A 1 137 ? 12.079 -7.755 -16.236 1.00 86.88 137 ARG A N 1
ATOM 1110 C CA . ARG A 1 137 ? 12.636 -8.553 -17.344 1.00 86.88 137 ARG A CA 1
ATOM 1111 C C . ARG A 1 137 ? 13.967 -7.986 -17.836 1.00 86.88 137 ARG A C 1
ATOM 1113 O O . ARG A 1 137 ? 14.899 -8.748 -18.094 1.00 86.88 137 AR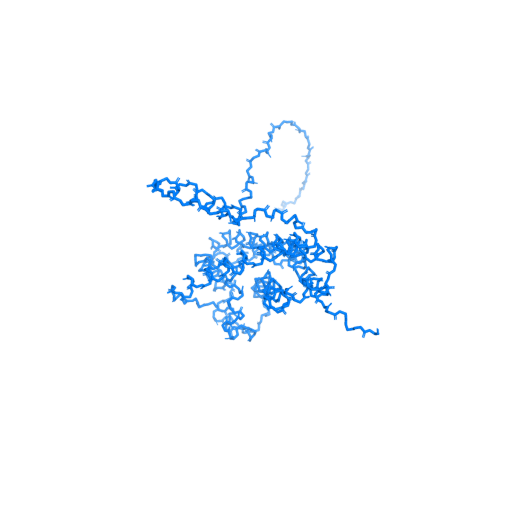G A O 1
ATOM 1120 N N . ALA A 1 138 ? 14.081 -6.663 -17.925 1.00 87.12 138 ALA A N 1
ATOM 1121 C CA . ALA A 1 138 ? 15.297 -5.995 -18.373 1.00 87.12 138 ALA A CA 1
ATOM 1122 C C . ALA A 1 138 ? 16.452 -6.112 -17.357 1.00 87.12 138 ALA A C 1
ATOM 1124 O O . ALA A 1 138 ? 17.611 -6.294 -17.755 1.00 87.12 138 ALA A O 1
ATOM 1125 N N . ILE A 1 139 ? 16.167 -6.056 -16.050 1.00 81.81 139 ILE A N 1
ATOM 1126 C CA . ILE A 1 139 ? 17.186 -6.184 -14.989 1.00 81.81 139 ILE A CA 1
ATOM 1127 C C . ILE A 1 139 ? 17.573 -7.640 -14.740 1.00 81.81 139 ILE A C 1
ATOM 1129 O O . ILE A 1 139 ? 18.760 -7.948 -14.623 1.00 81.81 139 ILE A O 1
ATOM 1133 N N . THR A 1 140 ? 16.585 -8.530 -14.681 1.00 75.50 140 THR A N 1
ATOM 1134 C CA . THR A 1 140 ? 16.772 -9.942 -14.335 1.00 75.50 140 THR A CA 1
ATOM 1135 C C . THR A 1 140 ? 16.188 -10.830 -15.435 1.00 75.50 140 THR A C 1
ATOM 1137 O O . THR A 1 140 ? 15.106 -11.393 -15.256 1.00 75.50 140 THR A O 1
ATOM 1140 N N . PRO A 1 141 ? 16.890 -10.990 -16.574 1.00 66.75 141 PRO A N 1
ATOM 1141 C CA . PRO A 1 141 ? 16.442 -11.876 -17.640 1.00 66.75 141 PRO A CA 1
ATOM 1142 C C . PRO A 1 141 ? 16.179 -13.294 -17.123 1.00 66.75 141 PRO A C 1
ATOM 1144 O O . PRO A 1 141 ? 16.799 -13.742 -16.151 1.00 66.75 141 PRO A O 1
ATOM 1147 N N . ALA A 1 142 ? 15.302 -14.031 -17.806 1.00 62.12 142 ALA A N 1
ATOM 1148 C CA . ALA A 1 142 ? 15.014 -15.434 -17.492 1.00 62.12 142 ALA A CA 1
ATOM 1149 C C . ALA A 1 142 ? 16.283 -16.313 -17.490 1.00 62.12 142 ALA A C 1
ATOM 1151 O O . ALA A 1 142 ? 16.378 -17.261 -16.722 1.00 62.12 142 ALA A O 1
ATOM 1152 N N . THR A 1 143 ? 17.292 -15.938 -18.282 1.00 60.03 143 THR A N 1
ATOM 1153 C CA . THR A 1 143 ? 18.592 -16.616 -18.387 1.00 60.03 143 THR A CA 1
ATOM 1154 C C . THR A 1 143 ? 19.583 -16.271 -17.272 1.00 60.03 143 THR A C 1
ATOM 1156 O O . THR A 1 143 ? 20.646 -16.883 -17.192 1.00 60.03 143 THR A O 1
ATOM 1159 N N . ALA A 1 144 ? 19.287 -15.283 -16.421 1.00 59.91 144 ALA A N 1
ATOM 1160 C CA . ALA A 1 144 ? 20.179 -14.913 -15.327 1.00 59.91 144 ALA A CA 1
ATOM 1161 C C . ALA A 1 144 ? 20.183 -16.008 -14.241 1.00 59.91 144 ALA A C 1
ATOM 1163 O O . ALA A 1 144 ? 19.091 -16.459 -13.871 1.00 59.91 144 ALA A O 1
ATOM 1164 N N . PRO A 1 145 ? 21.360 -16.388 -13.694 1.00 57.59 145 PRO A N 1
ATOM 1165 C CA . PRO A 1 145 ? 21.470 -17.402 -12.648 1.00 57.59 145 PRO A CA 1
ATOM 1166 C C . PRO A 1 145 ? 20.481 -17.153 -11.504 1.00 57.59 145 PRO A C 1
ATOM 1168 O O . PRO A 1 145 ? 20.268 -16.012 -11.091 1.00 57.59 145 PRO A O 1
ATOM 1171 N N . THR A 1 146 ? 19.891 -18.227 -10.981 1.00 52.91 146 THR A N 1
ATOM 1172 C CA . THR A 1 146 ? 18.922 -18.207 -9.869 1.00 52.91 146 THR A CA 1
ATOM 1173 C C . THR A 1 146 ? 19.498 -17.605 -8.588 1.00 52.91 146 THR A C 1
ATOM 1175 O O . THR A 1 146 ? 18.753 -17.081 -7.763 1.00 52.91 146 THR A O 1
ATOM 1178 N N . TYR A 1 147 ? 20.824 -17.624 -8.437 1.00 51.06 147 TYR A N 1
ATOM 1179 C CA . TYR A 1 147 ? 21.519 -16.984 -7.331 1.00 51.06 147 TYR A CA 1
ATOM 1180 C C . TYR A 1 147 ? 21.868 -15.536 -7.684 1.00 51.06 147 TYR A C 1
ATOM 1182 O O . TYR A 1 147 ? 22.669 -15.255 -8.575 1.00 51.06 147 TYR A O 1
ATOM 1190 N N . PHE A 1 148 ? 21.256 -14.612 -6.944 1.00 52.97 148 PHE A N 1
ATOM 1191 C CA . PHE A 1 148 ? 21.367 -13.158 -7.062 1.00 52.97 148 PHE A CA 1
ATOM 1192 C C . PHE A 1 148 ? 22.747 -12.627 -6.608 1.00 52.97 148 PHE A C 1
ATOM 1194 O O . PHE A 1 148 ? 22.829 -11.721 -5.782 1.00 52.97 148 PHE A O 1
ATOM 1201 N N . SER A 1 149 ? 23.852 -13.172 -7.128 1.00 45.47 149 SER A N 1
ATOM 1202 C CA . SER A 1 149 ? 25.214 -12.707 -6.812 1.00 45.47 149 SER A CA 1
ATOM 1203 C C . SER A 1 149 ? 25.578 -11.384 -7.502 1.00 45.47 149 SER A C 1
ATOM 1205 O O . SER A 1 149 ? 26.601 -10.777 -7.191 1.00 45.47 149 SER A O 1
ATOM 1207 N N . THR A 1 150 ? 24.736 -10.898 -8.423 1.00 55.19 150 THR A N 1
ATOM 1208 C CA . THR A 1 150 ? 24.946 -9.630 -9.133 1.00 55.19 150 THR A CA 1
ATOM 1209 C C . THR A 1 150 ? 24.110 -8.496 -8.520 1.00 55.19 150 THR A C 1
ATOM 1211 O O . THR A 1 150 ? 22.906 -8.636 -8.302 1.00 55.19 150 THR A O 1
ATOM 1214 N N . ARG A 1 151 ? 24.739 -7.330 -8.286 1.00 63.19 151 ARG A N 1
ATOM 1215 C CA . ARG A 1 151 ? 24.109 -6.109 -7.721 1.00 63.19 151 ARG A CA 1
ATOM 1216 C C . ARG A 1 151 ? 22.726 -5.739 -8.306 1.00 63.19 151 ARG A C 1
ATOM 1218 O O . ARG A 1 151 ? 21.880 -5.305 -7.525 1.00 63.19 151 ARG A O 1
ATOM 1225 N N . PRO A 1 152 ? 22.458 -5.861 -9.625 1.00 61.31 152 PRO A N 1
ATOM 1226 C CA . PRO A 1 152 ? 21.151 -5.506 -10.191 1.00 61.31 152 PRO A CA 1
ATOM 1227 C C . PRO A 1 152 ? 20.023 -6.420 -9.707 1.00 61.31 152 PRO A C 1
ATOM 1229 O O . PRO A 1 152 ? 18.907 -5.974 -9.455 1.00 61.31 152 PRO A O 1
ATOM 1232 N N . ALA A 1 153 ? 20.331 -7.696 -9.507 1.00 69.75 153 ALA A N 1
ATOM 1233 C CA . ALA A 1 153 ? 19.368 -8.686 -9.075 1.00 69.75 153 ALA A CA 1
ATOM 1234 C C . ALA A 1 153 ? 18.946 -8.414 -7.603 1.00 69.75 153 ALA A C 1
ATOM 1236 O O . ALA A 1 153 ? 17.770 -8.524 -7.251 1.00 69.75 153 ALA A O 1
ATOM 1237 N N . THR A 1 154 ? 19.874 -7.944 -6.759 1.00 80.19 154 THR A N 1
ATOM 1238 C CA . THR A 1 154 ? 19.577 -7.479 -5.390 1.00 80.19 154 THR A CA 1
ATOM 1239 C C . THR A 1 154 ? 18.580 -6.314 -5.362 1.00 80.19 154 THR A C 1
ATOM 1241 O O . THR A 1 154 ? 17.777 -6.212 -4.438 1.00 80.19 154 THR A O 1
ATOM 1244 N N . ILE A 1 155 ? 18.600 -5.434 -6.366 1.00 85.62 155 ILE A N 1
ATOM 1245 C CA . ILE A 1 155 ? 17.686 -4.282 -6.438 1.00 85.62 155 ILE A CA 1
ATOM 1246 C C . ILE A 1 155 ? 16.258 -4.732 -6.727 1.00 85.62 155 ILE A C 1
ATOM 1248 O O . ILE A 1 155 ? 15.334 -4.236 -6.091 1.00 85.62 155 ILE A O 1
ATOM 1252 N N . VAL A 1 156 ? 16.072 -5.727 -7.597 1.00 84.56 156 VAL A N 1
ATOM 1253 C CA . VAL A 1 156 ? 14.747 -6.323 -7.834 1.00 84.56 156 VAL A CA 1
ATOM 1254 C C . VAL A 1 156 ? 14.214 -6.999 -6.572 1.00 84.56 156 VAL A C 1
ATOM 1256 O O . VAL A 1 156 ? 13.053 -6.803 -6.229 1.00 84.56 156 VAL A O 1
ATOM 1259 N N . ALA A 1 157 ? 15.059 -7.727 -5.835 1.00 84.19 157 ALA A N 1
ATOM 1260 C CA . ALA A 1 157 ? 14.663 -8.333 -4.562 1.00 84.19 157 ALA A CA 1
ATOM 1261 C C . ALA A 1 157 ? 14.214 -7.277 -3.533 1.00 84.19 157 ALA A C 1
ATOM 1263 O O . ALA A 1 157 ? 13.184 -7.437 -2.882 1.00 84.19 157 ALA A O 1
ATOM 1264 N N . LYS A 1 158 ? 14.949 -6.162 -3.421 1.00 88.94 158 LYS A N 1
ATOM 1265 C CA . LYS A 1 158 ? 14.585 -5.042 -2.539 1.00 88.94 158 LYS A CA 1
ATOM 1266 C C . LYS A 1 158 ? 13.307 -4.332 -2.982 1.00 88.94 158 LYS A C 1
ATOM 1268 O O . LYS A 1 158 ? 12.488 -3.989 -2.136 1.00 88.94 158 LYS A O 1
ATOM 1273 N N . LEU A 1 159 ? 13.131 -4.115 -4.285 1.00 91.62 159 LEU A N 1
ATOM 1274 C CA . LEU A 1 159 ? 11.908 -3.535 -4.84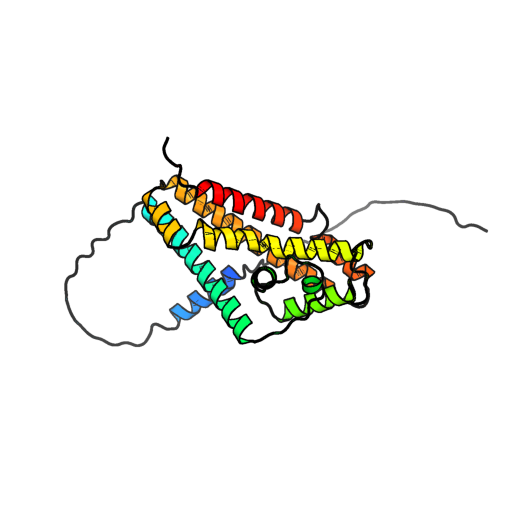0 1.00 91.62 159 LEU A CA 1
ATOM 1275 C C . LEU A 1 159 ? 10.701 -4.418 -4.519 1.00 91.62 159 LEU A C 1
ATOM 1277 O O . LEU A 1 159 ? 9.660 -3.916 -4.112 1.00 91.62 159 LEU A O 1
ATOM 1281 N N . LEU A 1 160 ? 10.858 -5.732 -4.645 1.00 89.44 160 LEU A N 1
ATOM 1282 C CA . LEU A 1 160 ? 9.818 -6.695 -4.317 1.00 89.44 160 LEU A CA 1
ATOM 1283 C C . LEU A 1 160 ? 9.468 -6.701 -2.824 1.00 89.44 160 LEU A C 1
ATOM 1285 O O . LEU A 1 160 ? 8.293 -6.722 -2.464 1.00 89.44 160 LEU A O 1
ATOM 1289 N N . ASP A 1 161 ? 10.478 -6.646 -1.958 1.00 91.19 161 ASP A N 1
ATOM 1290 C CA . ASP A 1 161 ? 10.280 -6.516 -0.514 1.00 91.19 161 ASP A CA 1
ATOM 1291 C C . ASP A 1 161 ? 9.511 -5.234 -0.154 1.00 91.19 161 ASP A C 1
ATOM 1293 O O . ASP A 1 161 ? 8.569 -5.281 0.638 1.00 91.19 161 ASP A O 1
ATOM 1297 N N . ILE A 1 162 ? 9.855 -4.102 -0.777 1.00 94.75 162 ILE A N 1
ATOM 1298 C CA . ILE A 1 162 ? 9.109 -2.845 -0.636 1.00 94.75 162 ILE A CA 1
ATOM 1299 C C . ILE A 1 162 ? 7.659 -3.038 -1.077 1.00 94.75 162 ILE A C 1
ATOM 1301 O O . ILE A 1 162 ? 6.747 -2.794 -0.289 1.00 94.75 162 ILE A O 1
ATOM 1305 N N . LEU A 1 163 ? 7.448 -3.517 -2.307 1.00 95.38 163 LEU A N 1
ATOM 1306 C CA . LEU A 1 163 ? 6.118 -3.688 -2.887 1.00 95.38 163 LEU A CA 1
ATOM 1307 C C . LEU A 1 163 ? 5.224 -4.558 -2.006 1.00 95.38 163 LEU A C 1
ATOM 1309 O O . LEU A 1 163 ? 4.062 -4.230 -1.796 1.00 95.38 163 LEU A O 1
ATOM 1313 N N . TYR A 1 164 ? 5.759 -5.647 -1.462 1.00 94.81 164 TYR A N 1
ATOM 1314 C CA . TYR A 1 164 ? 5.007 -6.516 -0.568 1.00 94.81 164 TYR A CA 1
ATOM 1315 C C . TYR A 1 164 ? 4.657 -5.815 0.753 1.00 94.81 164 TYR A C 1
ATOM 1317 O O . TYR A 1 164 ? 3.488 -5.746 1.143 1.00 94.81 164 TYR A O 1
ATOM 1325 N N . ASN A 1 165 ? 5.659 -5.270 1.449 1.00 95.44 165 ASN A N 1
ATOM 1326 C CA . ASN A 1 165 ? 5.470 -4.750 2.806 1.00 95.44 165 ASN A CA 1
ATOM 1327 C C . ASN A 1 165 ? 4.650 -3.454 2.855 1.00 95.44 165 ASN A C 1
ATOM 1329 O O . ASN A 1 165 ? 3.994 -3.211 3.865 1.00 95.44 165 ASN A O 1
ATOM 1333 N N . THR A 1 166 ? 4.622 -2.656 1.781 1.00 96.44 166 THR A N 1
ATOM 1334 C CA . THR A 1 166 ? 3.785 -1.444 1.702 1.00 96.44 166 THR A CA 1
ATOM 1335 C C . THR A 1 166 ? 2.295 -1.737 1.910 1.00 96.44 166 THR A C 1
ATOM 1337 O O . THR A 1 166 ? 1.577 -0.885 2.429 1.00 96.44 166 THR A O 1
ATOM 1340 N N . THR A 1 167 ? 1.816 -2.930 1.543 1.00 95.62 167 THR A N 1
ATOM 1341 C CA . THR A 1 167 ? 0.391 -3.287 1.661 1.00 95.62 167 THR A CA 1
ATOM 1342 C C . THR A 1 167 ? 0.121 -4.410 2.654 1.00 95.62 167 THR A C 1
ATOM 1344 O O . THR A 1 167 ? -0.954 -4.420 3.250 1.00 95.62 167 THR A O 1
ATOM 1347 N N . TYR A 1 168 ? 1.072 -5.322 2.875 1.00 95.56 168 TYR A N 1
ATOM 1348 C CA . TYR A 1 168 ? 0.882 -6.477 3.758 1.00 95.56 168 TYR A CA 1
ATOM 1349 C C . TYR A 1 168 ? 0.308 -6.092 5.132 1.00 95.56 168 TYR A C 1
ATOM 1351 O O . TYR A 1 168 ? -0.741 -6.599 5.513 1.00 95.56 168 TYR A O 1
ATOM 1359 N N . TYR A 1 169 ? 0.924 -5.128 5.823 1.00 94.44 169 TYR A N 1
ATOM 1360 C CA . TYR A 1 169 ? 0.501 -4.729 7.171 1.00 94.44 169 TYR A CA 1
ATOM 1361 C C . TYR A 1 169 ? -0.861 -4.034 7.202 1.00 94.44 169 TYR A C 1
ATOM 1363 O O . TYR A 1 169 ? -1.612 -4.199 8.157 1.00 94.44 169 TYR A O 1
ATOM 1371 N N . MET A 1 170 ? -1.216 -3.292 6.148 1.00 94.56 170 MET A N 1
ATOM 1372 C CA . MET A 1 170 ? -2.557 -2.713 6.026 1.00 94.56 170 MET A CA 1
ATOM 1373 C C . MET A 1 170 ? -3.615 -3.813 5.893 1.00 94.56 170 MET A C 1
ATOM 1375 O O . MET A 1 170 ? -4.670 -3.736 6.518 1.00 94.56 170 MET A O 1
ATOM 1379 N N . ARG A 1 171 ? -3.328 -4.860 5.109 1.00 93.00 171 ARG A N 1
ATOM 1380 C CA . ARG A 1 171 ? -4.236 -6.002 4.965 1.00 93.00 171 ARG A CA 1
ATOM 1381 C C . ARG A 1 171 ? -4.341 -6.825 6.238 1.00 93.00 171 ARG A C 1
ATOM 1383 O O . ARG A 1 171 ? -5.463 -7.117 6.624 1.00 93.00 171 ARG A O 1
ATOM 1390 N N . GLU A 1 172 ? -3.224 -7.147 6.888 1.00 92.44 172 GLU A N 1
ATOM 1391 C CA . GLU A 1 172 ? -3.225 -7.861 8.176 1.00 92.44 172 GLU A CA 1
ATOM 1392 C C . GLU A 1 172 ? -4.087 -7.097 9.195 1.00 92.44 172 GLU A C 1
ATOM 1394 O O . GLU A 1 172 ? -4.994 -7.660 9.799 1.00 92.44 172 GLU A O 1
ATOM 1399 N N . VAL A 1 173 ? -3.910 -5.775 9.300 1.00 93.44 173 VAL A N 1
ATOM 1400 C CA . VAL A 1 173 ? -4.732 -4.935 10.183 1.00 93.44 173 VAL A CA 1
ATOM 1401 C C . VAL A 1 173 ? -6.222 -5.017 9.840 1.00 93.44 173 VAL A C 1
ATOM 1403 O O . VAL A 1 173 ? -7.040 -5.242 10.728 1.00 93.44 173 VAL A O 1
ATOM 1406 N N . VAL A 1 174 ? -6.604 -4.839 8.576 1.00 92.62 174 VAL A N 1
ATOM 1407 C CA . VAL A 1 174 ? -8.024 -4.775 8.189 1.00 92.62 174 VAL A CA 1
ATOM 1408 C C . VAL A 1 174 ? -8.704 -6.144 8.232 1.00 92.62 174 VAL A C 1
ATOM 1410 O O . VAL A 1 174 ? -9.863 -6.238 8.625 1.00 92.62 174 VAL A O 1
ATOM 1413 N N . VAL A 1 175 ? -8.008 -7.202 7.820 1.00 90.06 175 VAL A N 1
ATOM 1414 C CA . VAL A 1 175 ? -8.579 -8.549 7.692 1.00 90.06 175 VAL A CA 1
ATOM 1415 C C . VAL A 1 175 ? -8.527 -9.300 9.020 1.00 90.06 175 VAL A C 1
ATOM 1417 O O . VAL A 1 175 ? -9.526 -9.899 9.422 1.00 90.06 175 VAL A O 1
ATOM 1420 N N . ASP A 1 176 ? -7.408 -9.227 9.738 1.00 88.06 176 ASP A N 1
ATOM 1421 C CA . ASP A 1 176 ? -7.172 -10.096 10.895 1.00 88.06 176 ASP A CA 1
ATOM 1422 C C . ASP A 1 176 ? -7.457 -9.402 12.231 1.00 88.06 176 ASP A C 1
ATOM 1424 O O . ASP A 1 176 ? -7.683 -10.072 13.240 1.00 88.06 176 ASP A O 1
ATOM 1428 N N . HIS A 1 177 ? -7.437 -8.067 12.273 1.00 89.25 177 HIS A N 1
ATOM 1429 C CA . HIS A 1 177 ? -7.471 -7.312 13.534 1.00 89.25 177 HIS A CA 1
ATOM 1430 C C . HIS A 1 177 ? -8.643 -6.336 13.654 1.00 89.25 177 HIS A C 1
ATOM 1432 O O . HIS A 1 177 ? -9.125 -6.095 14.758 1.00 89.25 177 HIS A O 1
ATOM 1438 N N . LEU A 1 178 ? -9.113 -5.794 12.533 1.00 92.25 178 LEU A N 1
ATOM 1439 C CA . LEU A 1 178 ? -10.202 -4.819 12.458 1.00 92.25 178 LEU A CA 1
ATOM 1440 C C . LEU A 1 178 ? -11.334 -5.284 11.529 1.00 92.25 178 LEU A C 1
ATOM 1442 O O . LEU A 1 178 ? -12.039 -4.457 10.952 1.00 92.25 178 LEU A O 1
ATOM 1446 N N . ASN A 1 179 ? -11.521 -6.599 11.383 1.00 91.00 179 ASN A N 1
ATOM 1447 C CA . ASN A 1 179 ? -12.707 -7.139 10.717 1.00 91.00 179 ASN A CA 1
ATOM 1448 C C . ASN A 1 179 ? -13.981 -6.843 11.524 1.00 91.00 179 ASN A C 1
ATOM 1450 O O . ASN A 1 179 ? -13.910 -6.470 12.693 1.00 91.00 179 ASN A O 1
ATOM 1454 N N . ASP A 1 180 ? -15.144 -7.051 10.906 1.00 90.00 180 ASP A N 1
ATOM 1455 C CA . ASP A 1 180 ? -16.446 -6.695 11.483 1.00 90.00 180 ASP A CA 1
ATOM 1456 C C . ASP A 1 180 ? -16.650 -7.251 12.906 1.00 90.00 180 ASP A C 1
ATOM 1458 O O . ASP A 1 180 ? -17.108 -6.527 13.789 1.00 90.00 180 ASP A O 1
ATOM 1462 N N . VAL A 1 181 ? -16.239 -8.502 13.152 1.00 90.31 181 VAL A N 1
ATOM 1463 C CA . VAL A 1 181 ? -16.380 -9.169 14.458 1.00 90.31 181 VAL A CA 1
ATOM 1464 C C . VAL A 1 181 ? -15.434 -8.559 15.491 1.00 90.31 181 VAL A C 1
ATOM 1466 O O . VAL A 1 181 ? -15.855 -8.193 16.589 1.00 90.31 181 VAL A O 1
ATOM 1469 N N . SER A 1 182 ? -14.148 -8.434 15.154 1.00 90.50 182 SER A N 1
ATOM 1470 C CA . SER A 1 182 ? -13.148 -7.845 16.050 1.00 90.50 182 SER A CA 1
ATOM 1471 C C . SER A 1 182 ? -13.464 -6.383 16.353 1.00 90.50 182 SER A C 1
ATOM 1473 O O . SER A 1 182 ? -13.316 -5.940 17.490 1.00 90.50 182 SER A O 1
ATOM 1475 N N . LEU A 1 183 ? -13.954 -5.637 15.365 1.00 92.06 183 LEU A N 1
ATOM 1476 C CA . LEU A 1 183 ? -14.345 -4.246 15.524 1.00 92.06 183 LEU A CA 1
ATOM 1477 C C . LEU A 1 183 ? -15.519 -4.104 16.498 1.00 92.06 183 LEU A C 1
ATOM 1479 O O . LEU A 1 183 ? -15.437 -3.292 17.416 1.00 92.06 183 LEU A O 1
ATOM 1483 N N . GLU A 1 184 ? -16.569 -4.915 16.362 1.00 92.81 184 GLU A N 1
ATOM 1484 C CA . GLU A 1 184 ? -17.713 -4.907 17.286 1.00 92.81 184 GLU A CA 1
ATOM 1485 C C . GLU A 1 184 ? -17.292 -5.228 18.731 1.00 92.81 184 GLU A C 1
ATOM 1487 O O . GLU A 1 184 ? -17.703 -4.551 19.684 1.00 92.81 184 GLU A O 1
ATOM 1492 N N . GLN A 1 185 ? -16.392 -6.202 18.903 1.00 92.25 185 GLN A N 1
ATOM 1493 C CA . GLN A 1 185 ? -15.804 -6.519 20.205 1.00 92.25 185 GLN A CA 1
ATOM 1494 C C . GLN A 1 185 ? -15.016 -5.335 20.776 1.00 92.25 185 GLN A C 1
ATOM 1496 O O . GLN A 1 185 ? -15.218 -4.978 21.938 1.00 92.25 185 GLN A O 1
ATOM 1501 N N . LEU A 1 186 ? -14.171 -4.683 19.968 1.00 91.62 186 LEU A N 1
ATOM 1502 C CA . LEU A 1 186 ? -13.432 -3.480 20.370 1.00 91.62 186 LEU A CA 1
ATOM 1503 C C . LEU A 1 186 ? -14.383 -2.357 20.791 1.00 91.62 186 LEU A C 1
ATOM 1505 O O . LEU A 1 186 ? -14.160 -1.727 21.823 1.00 91.62 186 LEU A O 1
ATOM 1509 N N . GLY A 1 187 ? -15.471 -2.146 20.046 1.00 91.38 187 GLY A N 1
ATOM 1510 C CA . GLY A 1 187 ? -16.520 -1.186 20.390 1.00 91.38 187 GLY A CA 1
ATOM 1511 C C . GLY A 1 187 ? -17.152 -1.464 21.755 1.00 91.38 187 GLY A C 1
ATOM 1512 O O . GLY A 1 187 ? -17.466 -0.532 22.493 1.00 91.38 187 GLY A O 1
ATOM 1513 N N . SER A 1 188 ? -17.265 -2.731 22.147 1.00 91.00 188 SER A N 1
ATOM 1514 C CA . SER A 1 188 ? -17.805 -3.115 23.453 1.00 91.00 188 SER A CA 1
ATOM 1515 C C . SER A 1 188 ? -16.788 -2.910 24.582 1.00 91.00 188 SER A C 1
ATOM 1517 O O . SER A 1 188 ? -17.107 -2.265 25.582 1.00 91.00 188 SER A O 1
ATOM 1519 N N . ILE A 1 189 ? -15.548 -3.376 24.404 1.00 92.69 189 ILE A N 1
ATOM 1520 C CA . ILE A 1 189 ? -14.553 -3.474 25.489 1.00 92.69 189 ILE A CA 1
ATOM 1521 C C . ILE A 1 189 ? -13.666 -2.233 25.659 1.00 92.69 189 ILE A C 1
ATOM 1523 O O . ILE A 1 189 ? -13.217 -1.961 26.768 1.00 92.69 189 ILE A O 1
ATOM 1527 N N . LYS A 1 190 ? -13.376 -1.490 24.584 1.00 93.19 190 LYS A N 1
ATOM 1528 C CA . LYS A 1 190 ? -12.416 -0.377 24.614 1.00 93.19 190 LYS A CA 1
ATOM 1529 C C . LYS A 1 190 ? -13.076 0.931 25.039 1.00 93.19 190 LYS A C 1
ATOM 1531 O O . LYS A 1 190 ? -14.258 1.182 24.779 1.00 93.19 190 LYS A O 1
ATOM 1536 N N . SER A 1 191 ? -12.298 1.782 25.697 1.00 95.25 191 SER A N 1
ATOM 1537 C CA . SER A 1 191 ? -12.681 3.162 26.004 1.00 95.25 191 SER A CA 1
ATOM 1538 C C . SER A 1 191 ? -12.675 4.046 24.749 1.00 95.25 191 SER A C 1
ATOM 1540 O O . SER A 1 191 ? -12.092 3.701 23.719 1.00 95.25 191 SER A O 1
ATOM 1542 N N . ALA A 1 192 ? -13.298 5.226 24.830 1.00 96.06 192 ALA A N 1
ATOM 1543 C CA . ALA A 1 192 ? -13.259 6.203 23.737 1.00 96.06 192 ALA A CA 1
ATOM 1544 C C . ALA A 1 192 ? -11.821 6.644 23.397 1.00 96.06 192 ALA A C 1
ATOM 1546 O O . ALA A 1 192 ? -11.497 6.856 22.229 1.00 96.06 192 ALA A O 1
ATOM 1547 N N . GLU A 1 193 ? -10.946 6.752 24.402 1.00 96.31 193 GLU A N 1
ATOM 1548 C CA . GLU A 1 193 ? -9.540 7.116 24.211 1.00 96.31 193 GLU A CA 1
ATOM 1549 C C . GLU A 1 193 ? -8.769 6.017 23.465 1.00 96.31 193 GLU A C 1
ATOM 1551 O O . GLU A 1 193 ? -8.060 6.301 22.501 1.00 96.31 193 GLU A O 1
ATOM 1556 N N . GLU A 1 194 ? -8.942 4.752 23.854 1.00 96.31 194 GLU A N 1
ATOM 1557 C CA . GLU A 1 194 ? -8.307 3.620 23.167 1.00 96.31 194 GLU A CA 1
ATOM 1558 C C . GLU A 1 194 ? -8.791 3.484 21.719 1.00 96.31 194 GLU A C 1
ATOM 1560 O O . GLU A 1 194 ? -7.974 3.313 20.814 1.00 96.31 194 GLU A O 1
ATOM 1565 N N . LEU A 1 195 ? -10.098 3.635 21.471 1.00 96.69 195 LEU A N 1
ATOM 1566 C CA . LEU A 1 195 ? -10.641 3.655 20.107 1.00 96.69 195 LEU A CA 1
ATOM 1567 C C . LEU A 1 195 ? -10.078 4.823 19.286 1.00 96.69 195 LEU A C 1
ATOM 1569 O O . LEU A 1 195 ? -9.805 4.663 18.098 1.00 96.69 195 LEU A O 1
ATOM 1573 N N . THR A 1 196 ? -9.847 5.977 19.917 1.00 96.94 196 THR A N 1
ATOM 1574 C CA . THR A 1 196 ? -9.212 7.132 19.263 1.00 96.94 196 THR A CA 1
ATOM 1575 C C . THR A 1 196 ? -7.767 6.824 18.867 1.00 96.94 196 THR A C 1
ATOM 1577 O O . THR A 1 196 ? -7.358 7.169 17.759 1.00 96.94 196 THR A O 1
ATOM 1580 N N . LYS A 1 197 ? -7.000 6.133 19.722 1.00 96.81 197 LYS A N 1
ATOM 1581 C CA . LYS A 1 197 ? -5.630 5.691 19.402 1.00 96.81 197 LYS A CA 1
ATOM 1582 C C . LYS A 1 197 ? -5.617 4.729 18.213 1.00 96.81 197 LYS A C 1
ATOM 1584 O O . LYS A 1 197 ? -4.844 4.940 17.283 1.00 96.81 197 LYS A O 1
ATOM 1589 N N . ILE A 1 198 ? -6.518 3.742 18.199 1.00 96.75 198 ILE A N 1
ATOM 1590 C CA . ILE A 1 198 ? -6.665 2.795 17.080 1.00 96.75 198 ILE A CA 1
ATOM 1591 C C . ILE A 1 198 ? -7.022 3.536 15.786 1.00 96.75 198 ILE A C 1
ATOM 1593 O O . ILE A 1 198 ? -6.381 3.319 14.760 1.00 96.75 198 ILE A O 1
ATOM 1597 N N . TYR A 1 199 ? -8.003 4.441 15.835 1.00 97.06 199 TYR A N 1
ATOM 1598 C CA . TYR A 1 199 ? -8.418 5.239 14.680 1.00 97.06 199 TYR A CA 1
ATOM 1599 C C . TYR A 1 199 ? -7.277 6.088 14.112 1.00 97.06 199 TYR A C 1
ATOM 1601 O O . TYR A 1 199 ? -7.021 6.048 12.908 1.00 97.06 199 TYR A O 1
ATOM 1609 N N . ASN A 1 200 ? -6.565 6.824 14.966 1.00 97.38 200 ASN A N 1
ATOM 1610 C CA . ASN A 1 200 ? -5.457 7.671 14.531 1.00 97.38 200 ASN A CA 1
ATOM 1611 C C . ASN A 1 200 ? -4.315 6.836 13.936 1.00 97.38 200 ASN A C 1
ATOM 1613 O O . ASN A 1 200 ? -3.805 7.186 12.873 1.00 97.38 200 ASN A O 1
ATOM 1617 N N . ALA A 1 201 ? -3.960 5.712 14.567 1.00 97.56 201 ALA A N 1
ATOM 1618 C CA . ALA A 1 201 ? -2.928 4.810 14.061 1.00 97.56 201 ALA A CA 1
ATOM 1619 C C . ALA A 1 201 ? -3.320 4.188 12.709 1.00 97.56 201 ALA A C 1
ATOM 1621 O O . ALA A 1 201 ? -2.496 4.123 11.798 1.00 97.56 201 ALA A O 1
ATOM 1622 N N . PHE A 1 202 ? -4.587 3.792 12.539 1.00 97.06 202 PHE A N 1
ATOM 1623 C CA . PHE A 1 202 ? -5.105 3.305 11.258 1.00 97.06 202 PHE A CA 1
ATOM 1624 C C . PHE A 1 202 ? -5.043 4.382 10.170 1.00 97.06 202 PHE A C 1
ATOM 1626 O O . PHE A 1 202 ? -4.634 4.101 9.040 1.00 97.06 202 PHE A O 1
ATOM 1633 N N . LYS A 1 203 ? -5.407 5.627 10.503 1.00 96.94 203 LYS A N 1
ATOM 1634 C CA . LYS A 1 203 ? -5.344 6.736 9.548 1.00 96.94 203 LYS A CA 1
ATOM 1635 C C . LYS A 1 203 ? -3.910 7.019 9.111 1.00 96.94 203 LYS A C 1
ATOM 1637 O O . LYS A 1 203 ? -3.645 7.098 7.915 1.00 96.94 203 LYS A O 1
ATOM 1642 N N . GLU A 1 204 ? -2.988 7.071 10.068 1.00 97.94 204 GLU A N 1
ATOM 1643 C CA . GLU A 1 204 ? -1.559 7.249 9.808 1.00 97.94 204 GLU A CA 1
ATOM 1644 C C . GLU A 1 204 ? -1.001 6.116 8.931 1.00 97.94 204 GLU A C 1
ATOM 1646 O O . GLU A 1 204 ? -0.314 6.382 7.946 1.00 97.94 204 GLU A O 1
ATOM 1651 N N . LEU A 1 205 ? -1.353 4.856 9.216 1.00 97.81 205 LEU A N 1
ATOM 1652 C CA . LEU A 1 205 ? -0.974 3.705 8.391 1.00 97.81 205 LEU A CA 1
ATOM 1653 C C . LEU A 1 205 ? -1.477 3.844 6.945 1.00 97.81 205 LEU A C 1
ATOM 1655 O O . LEU A 1 205 ? -0.716 3.625 5.998 1.00 97.81 205 LEU A O 1
ATOM 1659 N N . SER A 1 206 ? -2.742 4.233 6.768 1.00 96.69 206 SER A N 1
ATOM 1660 C CA . SER A 1 206 ? -3.342 4.460 5.449 1.00 96.69 206 SER A CA 1
ATOM 1661 C C . SER A 1 206 ? -2.630 5.576 4.672 1.00 96.69 206 SER A C 1
ATOM 1663 O O . SER A 1 206 ? -2.380 5.437 3.467 1.00 96.69 206 SER A O 1
ATOM 1665 N N . ASP A 1 207 ? -2.279 6.672 5.343 1.00 97.38 207 ASP A N 1
ATOM 1666 C CA . ASP A 1 207 ? -1.609 7.820 4.727 1.00 97.38 207 ASP A CA 1
ATOM 1667 C C . ASP A 1 207 ? -0.157 7.485 4.350 1.00 97.38 207 ASP A C 1
ATOM 1669 O O . ASP A 1 207 ? 0.273 7.758 3.223 1.00 97.38 207 ASP A O 1
ATOM 1673 N N . LEU A 1 208 ? 0.578 6.805 5.237 1.00 98.31 208 LEU A N 1
ATOM 1674 C CA . LEU A 1 208 ? 1.929 6.301 4.966 1.00 98.31 208 LEU A CA 1
ATOM 1675 C C . LEU A 1 208 ? 1.943 5.348 3.768 1.00 98.31 208 LEU A C 1
ATOM 1677 O O . LEU A 1 208 ? 2.780 5.495 2.873 1.00 98.31 208 LEU A O 1
ATOM 1681 N N . ARG A 1 209 ? 0.991 4.406 3.716 1.00 97.00 209 ARG A N 1
ATOM 1682 C CA . ARG A 1 209 ? 0.823 3.492 2.580 1.00 97.00 209 ARG A CA 1
ATOM 1683 C C . ARG A 1 209 ? 0.579 4.261 1.288 1.00 97.00 209 ARG A C 1
ATOM 1685 O O . ARG A 1 209 ? 1.262 4.012 0.298 1.00 97.00 209 ARG A O 1
ATOM 1692 N N . THR A 1 210 ? -0.361 5.203 1.294 1.00 96.56 210 THR A N 1
ATOM 1693 C CA . THR A 1 210 ? -0.698 6.005 0.106 1.00 96.56 210 THR A CA 1
ATOM 1694 C C . THR A 1 210 ? 0.516 6.784 -0.399 1.00 96.56 210 THR A C 1
ATOM 1696 O O . THR A 1 210 ? 0.779 6.813 -1.604 1.00 96.56 210 THR A O 1
ATOM 1699 N N . ASN A 1 211 ? 1.302 7.359 0.514 1.00 97.56 211 ASN A N 1
ATOM 1700 C CA . ASN A 1 211 ? 2.539 8.047 0.164 1.00 97.56 211 ASN A CA 1
ATOM 1701 C C . ASN A 1 211 ? 3.558 7.082 -0.463 1.00 97.56 211 ASN A C 1
ATOM 1703 O O . ASN A 1 211 ? 4.059 7.343 -1.556 1.00 97.56 211 ASN A O 1
ATOM 1707 N N . ALA A 1 212 ? 3.807 5.928 0.165 1.00 97.81 212 ALA A N 1
ATOM 1708 C CA . ALA A 1 212 ? 4.737 4.929 -0.361 1.00 97.81 212 ALA A CA 1
ATOM 1709 C C . ALA A 1 212 ? 4.331 4.442 -1.762 1.00 97.81 212 ALA A C 1
ATOM 1711 O O . ALA A 1 212 ? 5.169 4.412 -2.661 1.00 97.81 212 ALA A O 1
ATOM 1712 N N . MET A 1 213 ? 3.046 4.140 -1.977 1.00 97.50 213 MET A N 1
ATOM 1713 C CA . MET A 1 213 ? 2.512 3.749 -3.289 1.00 97.50 213 MET A CA 1
ATOM 1714 C C . MET A 1 213 ? 2.763 4.823 -4.356 1.00 97.50 213 MET A C 1
ATOM 1716 O O . MET A 1 213 ? 3.172 4.497 -5.469 1.00 97.50 213 MET A O 1
ATOM 1720 N N . SER A 1 214 ? 2.568 6.101 -4.017 1.00 97.19 214 SER A N 1
ATOM 1721 C CA . SER A 1 214 ? 2.827 7.223 -4.929 1.00 97.19 214 SER A CA 1
ATOM 1722 C C . SER A 1 214 ? 4.304 7.307 -5.332 1.00 97.19 214 SER A C 1
ATOM 1724 O O . SER A 1 214 ? 4.626 7.387 -6.517 1.00 97.19 214 SER A O 1
ATOM 1726 N N . GLN A 1 215 ? 5.220 7.196 -4.365 1.00 96.94 215 GLN A N 1
ATOM 1727 C CA . GLN A 1 215 ? 6.664 7.217 -4.633 1.00 96.94 215 GLN A CA 1
ATOM 1728 C C . GLN A 1 215 ? 7.119 6.013 -5.473 1.00 96.94 215 GLN A C 1
ATOM 1730 O O . GLN A 1 215 ? 7.931 6.159 -6.387 1.00 96.94 215 GLN A O 1
ATOM 1735 N N . ILE A 1 216 ? 6.574 4.824 -5.195 1.00 97.19 216 ILE A N 1
ATOM 1736 C CA . ILE A 1 216 ? 6.828 3.609 -5.981 1.00 97.19 216 ILE A CA 1
ATOM 1737 C C . ILE A 1 216 ? 6.345 3.797 -7.421 1.00 97.19 216 ILE A C 1
ATOM 1739 O O . ILE A 1 216 ? 7.080 3.473 -8.355 1.00 97.19 216 ILE A O 1
ATOM 1743 N N . LYS A 1 217 ? 5.136 4.341 -7.610 1.00 97.44 217 LYS A N 1
ATOM 1744 C CA . LYS A 1 217 ? 4.581 4.624 -8.937 1.00 97.44 217 LYS A CA 1
ATOM 1745 C C . LYS A 1 217 ? 5.502 5.541 -9.737 1.00 97.44 217 LYS A C 1
ATOM 1747 O O . LYS A 1 217 ? 5.875 5.179 -10.849 1.00 97.44 217 LYS A O 1
ATOM 1752 N N . ILE A 1 218 ? 5.917 6.665 -9.149 1.00 96.12 218 ILE A N 1
ATOM 1753 C CA . ILE A 1 218 ? 6.847 7.610 -9.785 1.00 96.12 218 ILE A CA 1
ATOM 1754 C C . ILE A 1 218 ? 8.136 6.891 -10.189 1.00 96.12 218 ILE A C 1
ATOM 1756 O O . ILE A 1 218 ? 8.561 6.982 -11.336 1.00 96.12 218 ILE A O 1
ATOM 1760 N N . ALA A 1 219 ? 8.732 6.112 -9.285 1.00 95.44 219 ALA A N 1
ATOM 1761 C CA . ALA A 1 219 ? 9.969 5.402 -9.584 1.00 95.44 219 ALA A CA 1
ATOM 1762 C C . ALA A 1 219 ? 9.822 4.407 -10.746 1.00 95.44 219 ALA A C 1
ATOM 1764 O O . ALA A 1 219 ? 10.711 4.335 -11.589 1.00 95.44 219 ALA A O 1
ATOM 1765 N N . ILE A 1 220 ? 8.709 3.670 -10.824 1.00 96.44 220 ILE A N 1
ATOM 1766 C CA . ILE A 1 220 ? 8.430 2.760 -11.944 1.00 96.44 220 ILE A CA 1
ATOM 1767 C C . ILE A 1 220 ? 8.268 3.548 -13.248 1.00 96.44 220 ILE A C 1
ATOM 1769 O O . ILE A 1 220 ? 8.884 3.198 -14.252 1.00 96.44 220 ILE A O 1
ATOM 1773 N N . GLU A 1 221 ? 7.476 4.620 -13.238 1.00 96.69 221 GLU A N 1
ATOM 1774 C CA . GLU A 1 221 ? 7.220 5.442 -14.427 1.00 96.69 221 GLU A CA 1
ATOM 1775 C C . GLU A 1 221 ? 8.484 6.116 -14.962 1.00 96.69 221 GLU A C 1
ATOM 1777 O O . GLU A 1 221 ? 8.668 6.200 -16.172 1.00 96.69 221 GLU A O 1
ATOM 1782 N N . GLU A 1 222 ? 9.384 6.553 -14.084 1.00 96.00 222 GLU A N 1
ATOM 1783 C CA . GLU A 1 222 ? 10.644 7.160 -14.502 1.00 96.00 222 GLU A CA 1
ATOM 1784 C C . GLU A 1 222 ? 11.725 6.126 -14.874 1.00 96.00 222 GLU A C 1
ATOM 1786 O O . GLU A 1 222 ? 12.689 6.464 -15.565 1.00 96.00 222 GLU A O 1
ATOM 1791 N N . SER A 1 223 ? 11.608 4.882 -14.400 1.00 95.62 223 SER A N 1
ATOM 1792 C CA . SER A 1 223 ? 12.546 3.798 -14.713 1.00 95.62 223 SER A CA 1
ATOM 1793 C C . SER A 1 223 ? 12.208 3.065 -16.007 1.00 95.62 223 SER A C 1
ATOM 1795 O O . SER A 1 223 ? 13.131 2.624 -16.688 1.00 95.62 223 SER A O 1
ATOM 1797 N N . GLU A 1 224 ? 10.929 2.919 -16.358 1.00 95.38 224 GLU A N 1
ATOM 1798 C CA . GLU A 1 224 ? 10.519 2.144 -17.536 1.00 95.38 224 GLU A CA 1
ATOM 1799 C C . GLU A 1 224 ? 11.122 2.654 -18.858 1.00 95.38 224 GLU A C 1
ATOM 1801 O O . GLU A 1 224 ? 11.686 1.826 -19.576 1.00 95.38 224 GLU A O 1
ATOM 1806 N N . PRO A 1 225 ? 11.165 3.969 -19.159 1.00 96.25 225 PRO A N 1
ATOM 1807 C CA . PRO A 1 225 ? 11.750 4.467 -20.408 1.00 96.25 225 PRO A CA 1
ATOM 1808 C C . PRO A 1 225 ? 13.238 4.121 -20.570 1.00 96.25 225 PRO A C 1
ATOM 1810 O O . PRO A 1 225 ? 13.784 4.165 -21.674 1.00 96.25 225 PRO A O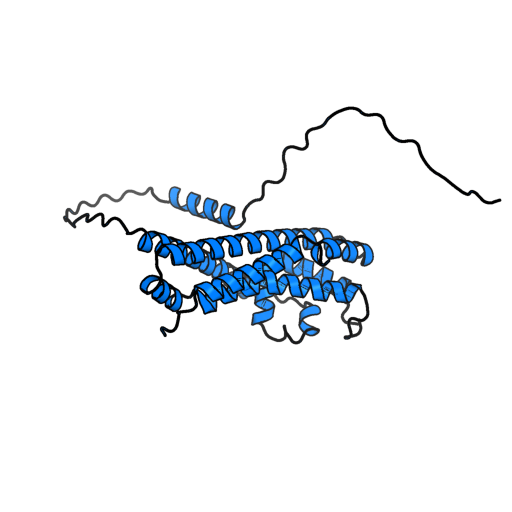 1
ATOM 1813 N N . LEU A 1 226 ? 13.904 3.762 -19.467 1.00 94.75 226 LEU A N 1
ATOM 1814 C CA . LEU A 1 226 ? 15.314 3.393 -19.402 1.00 94.75 226 LEU A CA 1
ATOM 1815 C C . LEU A 1 226 ? 15.547 1.888 -19.604 1.00 94.75 226 LEU A C 1
ATOM 1817 O O . LEU A 1 226 ? 16.670 1.430 -19.421 1.00 94.75 226 LEU A O 1
ATOM 1821 N N . TRP A 1 227 ? 14.540 1.093 -19.982 1.00 91.50 227 TRP A N 1
ATOM 1822 C CA . TRP A 1 227 ? 14.649 -0.373 -20.053 1.00 91.50 227 TRP A CA 1
ATOM 1823 C C . TRP A 1 227 ? 15.798 -0.895 -20.937 1.00 91.50 227 TRP A C 1
ATOM 1825 O O . TRP A 1 227 ? 16.309 -1.990 -20.697 1.00 91.50 227 TRP A O 1
ATOM 1835 N N . ARG A 1 228 ? 16.236 -0.115 -21.937 1.00 90.56 228 ARG A N 1
ATOM 1836 C CA . ARG A 1 228 ? 17.399 -0.433 -22.792 1.00 90.56 228 ARG A CA 1
ATOM 1837 C C . ARG A 1 228 ? 18.747 -0.087 -22.155 1.00 90.56 228 ARG A C 1
ATOM 1839 O O . ARG A 1 228 ? 19.760 -0.658 -22.546 1.00 90.56 228 ARG A O 1
ATOM 1846 N N . ASP A 1 229 ? 18.765 0.809 -21.173 1.00 91.06 229 ASP A N 1
ATOM 1847 C CA . ASP A 1 229 ? 19.941 1.165 -20.381 1.00 91.06 229 ASP A CA 1
ATOM 1848 C C . ASP A 1 229 ? 19.791 0.605 -18.964 1.00 91.06 229 ASP A C 1
ATOM 1850 O O . ASP A 1 229 ? 19.328 1.258 -18.020 1.00 91.06 229 ASP A O 1
ATOM 1854 N N . ARG A 1 230 ? 20.229 -0.648 -18.806 1.00 86.00 230 ARG A N 1
ATOM 1855 C CA . ARG A 1 230 ? 20.171 -1.349 -17.521 1.00 86.00 230 ARG A CA 1
ATOM 1856 C C . ARG A 1 230 ? 20.857 -0.558 -16.405 1.00 86.00 230 ARG A C 1
ATOM 1858 O O . ARG A 1 230 ? 20.380 -0.614 -15.273 1.00 86.00 230 ARG A O 1
ATOM 1865 N N . VAL A 1 231 ? 21.958 0.145 -16.678 1.00 87.31 231 VAL A N 1
ATOM 1866 C CA . VAL A 1 231 ? 22.713 0.872 -15.645 1.00 87.31 231 VAL A CA 1
ATOM 1867 C C . VAL A 1 231 ? 21.922 2.088 -15.174 1.00 87.31 231 VAL A C 1
ATOM 1869 O O . VAL A 1 231 ? 21.726 2.244 -13.964 1.00 87.31 231 VAL A O 1
ATOM 1872 N N . ALA A 1 232 ? 21.413 2.903 -16.101 1.00 90.94 232 ALA A N 1
ATOM 1873 C CA . ALA A 1 232 ? 20.589 4.064 -15.773 1.00 90.94 232 ALA A CA 1
ATOM 1874 C C . ALA A 1 232 ? 19.304 3.657 -15.037 1.00 90.94 232 ALA A C 1
ATOM 1876 O O . ALA A 1 232 ? 19.005 4.203 -13.973 1.00 90.94 232 ALA A O 1
ATOM 1877 N N . MET A 1 233 ? 18.600 2.636 -15.535 1.00 92.00 233 MET A N 1
ATOM 1878 C CA . MET A 1 233 ? 17.389 2.100 -14.905 1.00 92.00 233 MET A CA 1
ATOM 1879 C C . MET A 1 233 ? 17.664 1.593 -13.483 1.00 92.00 233 MET A C 1
ATOM 1881 O O . MET A 1 233 ? 16.945 1.938 -12.545 1.00 92.00 233 MET A O 1
ATOM 1885 N N . THR A 1 234 ? 18.743 0.826 -13.300 1.00 88.19 234 THR A N 1
ATOM 1886 C CA . THR A 1 234 ? 19.153 0.304 -11.988 1.00 88.19 234 THR A CA 1
ATOM 1887 C C . THR A 1 234 ? 19.478 1.443 -11.018 1.00 88.19 234 THR A C 1
ATOM 1889 O O . THR A 1 234 ? 19.053 1.412 -9.866 1.00 88.19 234 THR A O 1
ATOM 1892 N N . ASN A 1 235 ? 20.204 2.472 -11.466 1.00 88.94 235 ASN A N 1
ATOM 1893 C CA . ASN A 1 235 ? 20.522 3.640 -10.640 1.00 88.94 235 ASN A CA 1
ATOM 1894 C C . ASN A 1 235 ? 19.281 4.469 -10.287 1.00 88.94 235 ASN A C 1
ATOM 1896 O O . ASN A 1 235 ? 19.225 5.049 -9.204 1.00 88.94 235 ASN A O 1
ATOM 1900 N N . LYS A 1 236 ? 18.276 4.507 -11.165 1.00 91.75 236 LYS A N 1
ATOM 1901 C CA . LYS A 1 236 ? 17.000 5.162 -10.879 1.00 91.75 236 LYS A CA 1
ATOM 1902 C C . LYS A 1 236 ? 16.220 4.417 -9.793 1.00 91.75 236 LYS A C 1
ATOM 1904 O O . LYS A 1 236 ? 15.809 5.050 -8.826 1.00 91.75 236 LYS A O 1
ATOM 1909 N N . LEU A 1 237 ? 16.128 3.087 -9.879 1.00 92.19 237 LEU A N 1
ATOM 1910 C CA . LEU A 1 237 ? 15.468 2.259 -8.859 1.00 92.19 237 LEU A CA 1
ATOM 1911 C C . LEU A 1 237 ? 16.182 2.287 -7.503 1.00 92.19 237 LEU A C 1
ATOM 1913 O O . LEU A 1 237 ? 15.518 2.257 -6.468 1.00 92.19 237 LEU A O 1
ATOM 1917 N N . LYS A 1 238 ? 17.517 2.416 -7.479 1.00 90.56 238 LYS A N 1
ATOM 1918 C CA . LYS A 1 238 ? 18.275 2.572 -6.224 1.00 90.56 238 LYS A CA 1
ATOM 1919 C C . LYS A 1 238 ? 17.743 3.693 -5.340 1.00 90.56 238 LYS A C 1
ATOM 1921 O O . LYS A 1 238 ? 17.689 3.517 -4.129 1.00 90.56 238 LYS A O 1
ATOM 1926 N N . LYS A 1 239 ? 17.246 4.782 -5.936 1.00 89.44 239 LYS A N 1
ATOM 1927 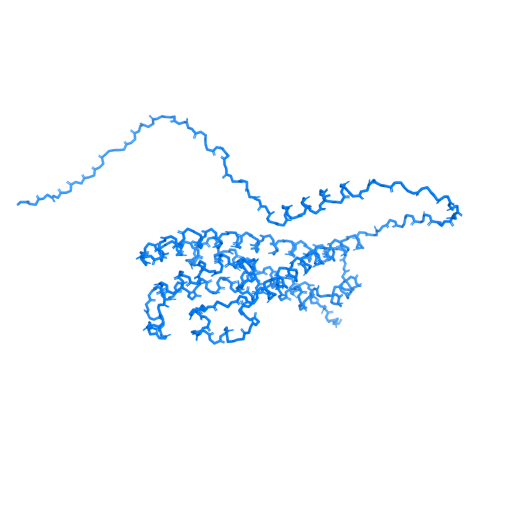C CA . LYS A 1 239 ? 16.674 5.917 -5.197 1.00 89.44 239 LYS A CA 1
ATOM 1928 C C . LYS A 1 239 ? 15.500 5.541 -4.293 1.00 89.44 239 LYS A C 1
ATOM 1930 O O . LYS A 1 239 ? 15.238 6.279 -3.352 1.00 89.44 239 LYS A O 1
ATOM 1935 N N . ILE A 1 240 ? 14.811 4.429 -4.564 1.00 92.50 240 ILE A N 1
ATOM 1936 C CA . ILE A 1 240 ? 13.733 3.911 -3.710 1.00 92.50 240 ILE A CA 1
ATOM 1937 C C . ILE A 1 240 ? 14.082 2.596 -3.010 1.00 92.50 240 ILE A C 1
ATOM 1939 O O . ILE A 1 240 ? 13.389 2.210 -2.078 1.00 92.50 240 ILE A O 1
ATOM 1943 N N . THR A 1 241 ? 15.130 1.885 -3.442 1.00 92.50 241 THR A N 1
ATOM 1944 C CA . THR A 1 241 ? 15.521 0.605 -2.829 1.00 92.50 241 THR A CA 1
ATOM 1945 C C . THR A 1 241 ? 16.668 0.716 -1.829 1.00 92.50 241 THR A C 1
ATOM 1947 O O . THR A 1 241 ? 16.846 -0.198 -1.021 1.00 92.50 241 THR A O 1
ATOM 1950 N N . ASP A 1 242 ? 17.467 1.782 -1.879 1.00 89.94 242 ASP A N 1
ATOM 1951 C CA . ASP A 1 242 ? 18.576 2.003 -0.947 1.00 89.94 242 ASP A CA 1
ATOM 1952 C C . ASP A 1 242 ? 18.060 2.269 0.468 1.00 89.94 242 ASP A C 1
ATOM 1954 O O . ASP A 1 242 ? 16.982 2.832 0.646 1.00 89.94 242 ASP A O 1
ATOM 1958 N N . GLY A 1 243 ? 18.820 1.834 1.479 1.00 83.38 243 GLY A N 1
ATOM 1959 C CA . GLY A 1 243 ? 18.366 1.805 2.877 1.00 83.38 243 GLY A CA 1
ATOM 1960 C C . GLY A 1 243 ? 17.991 3.175 3.447 1.00 83.38 243 GLY A C 1
ATOM 1961 O O . GLY A 1 243 ? 17.126 3.250 4.308 1.00 83.38 243 GLY A O 1
ATOM 1962 N N . GLU A 1 244 ? 18.591 4.241 2.921 1.00 88.12 244 GLU A N 1
ATOM 1963 C CA . GLU A 1 244 ? 18.346 5.633 3.320 1.00 88.12 244 GLU A CA 1
ATOM 1964 C C . GLU A 1 244 ? 17.239 6.308 2.492 1.00 88.12 244 GLU A C 1
ATOM 1966 O O . GLU A 1 244 ? 16.949 7.490 2.670 1.00 88.12 244 GLU A O 1
ATOM 1971 N N . SER A 1 245 ? 16.623 5.588 1.550 1.00 91.75 245 SER A N 1
ATOM 1972 C CA . SER A 1 245 ? 15.564 6.159 0.721 1.00 91.75 245 SER A CA 1
ATOM 1973 C C . SER A 1 245 ? 14.289 6.421 1.520 1.00 91.75 245 SER A C 1
ATOM 1975 O O . SER A 1 245 ? 13.907 5.650 2.402 1.00 91.75 245 SER A O 1
ATOM 1977 N N . LEU A 1 246 ? 13.561 7.466 1.116 1.00 92.56 246 LEU A N 1
ATOM 1978 C CA . LEU A 1 246 ? 12.249 7.795 1.675 1.00 92.56 246 LEU A CA 1
ATOM 1979 C C . LEU A 1 246 ? 11.282 6.602 1.626 1.00 92.56 246 LEU A C 1
ATOM 1981 O O . LEU A 1 246 ? 10.502 6.403 2.546 1.00 92.56 246 LEU A O 1
ATOM 1985 N N . VAL A 1 247 ? 11.330 5.785 0.570 1.00 94.50 247 VAL A N 1
ATOM 1986 C CA . VAL A 1 247 ? 10.435 4.626 0.431 1.00 94.50 247 VAL A CA 1
ATOM 1987 C C . VAL A 1 247 ? 10.769 3.527 1.440 1.00 94.50 247 VAL A C 1
ATOM 1989 O O . VAL A 1 247 ? 9.850 2.914 1.981 1.00 94.50 247 VAL A O 1
ATOM 1992 N N . GLN A 1 248 ? 12.049 3.300 1.751 1.00 93.94 248 GLN A N 1
ATOM 1993 C CA . GLN A 1 248 ? 12.430 2.377 2.824 1.00 93.94 248 GLN A CA 1
ATOM 1994 C C . GLN A 1 248 ? 12.015 2.908 4.202 1.00 93.94 248 GLN A C 1
ATOM 1996 O O . GLN A 1 248 ? 11.480 2.138 4.996 1.00 93.94 248 GLN A O 1
ATOM 2001 N N . ASP A 1 249 ? 12.183 4.207 4.469 1.00 95.75 249 ASP A N 1
ATOM 2002 C CA . ASP A 1 249 ? 11.696 4.837 5.707 1.00 95.75 249 ASP A CA 1
ATOM 2003 C C . ASP A 1 249 ? 10.169 4.697 5.849 1.00 95.75 249 ASP A C 1
ATOM 2005 O O . ASP A 1 249 ? 9.673 4.226 6.874 1.00 95.75 249 ASP A O 1
ATOM 2009 N N . LEU A 1 250 ? 9.413 4.995 4.787 1.00 97.31 250 LEU A N 1
ATOM 2010 C CA . LEU A 1 250 ? 7.962 4.794 4.759 1.00 97.31 250 LEU A CA 1
ATOM 2011 C C . LEU A 1 250 ? 7.590 3.325 4.987 1.00 97.31 250 LEU A C 1
ATOM 2013 O O . LEU A 1 250 ? 6.684 3.048 5.767 1.00 97.31 250 LEU A O 1
ATOM 2017 N N . LYS A 1 251 ? 8.301 2.376 4.362 1.00 96.69 251 LYS A N 1
ATOM 2018 C CA . LYS A 1 251 ? 8.094 0.935 4.579 1.00 96.69 251 LYS A CA 1
ATOM 2019 C C . LYS A 1 251 ? 8.264 0.566 6.054 1.00 96.69 251 LYS A C 1
ATOM 2021 O O . LYS A 1 251 ? 7.424 -0.145 6.597 1.00 96.69 251 LYS A O 1
ATOM 2026 N N . LEU A 1 252 ? 9.318 1.054 6.710 1.00 96.44 252 LEU A N 1
ATOM 2027 C CA . LEU A 1 252 ? 9.555 0.804 8.136 1.00 96.44 252 LEU A CA 1
ATOM 2028 C C . LEU A 1 252 ? 8.451 1.414 9.007 1.00 96.44 252 LEU A C 1
ATOM 2030 O O . LEU A 1 252 ? 7.935 0.733 9.891 1.00 96.44 252 LEU A O 1
ATOM 2034 N N . LYS A 1 253 ? 8.019 2.645 8.717 1.00 97.94 253 LYS A N 1
ATOM 2035 C CA . LYS A 1 253 ? 6.902 3.289 9.427 1.00 97.94 253 LYS A CA 1
ATOM 2036 C C . LYS A 1 253 ? 5.587 2.526 9.254 1.00 97.94 253 LYS A C 1
ATOM 2038 O O . LYS A 1 253 ? 4.869 2.346 10.230 1.00 97.94 253 LYS A O 1
ATOM 2043 N N . ILE A 1 254 ? 5.300 2.020 8.052 1.00 98.25 254 ILE A N 1
ATOM 2044 C CA . ILE A 1 254 ? 4.136 1.159 7.772 1.00 98.25 254 ILE A CA 1
ATOM 2045 C C . ILE A 1 254 ? 4.186 -0.111 8.628 1.00 98.25 254 ILE A C 1
ATOM 2047 O O . ILE A 1 254 ? 3.195 -0.443 9.276 1.00 98.25 254 ILE A O 1
ATOM 2051 N N . ILE A 1 255 ? 5.339 -0.792 8.672 1.00 97.25 255 ILE A N 1
ATOM 2052 C CA . ILE A 1 255 ? 5.547 -1.983 9.511 1.00 97.25 255 ILE A CA 1
ATOM 2053 C C . ILE A 1 255 ? 5.267 -1.645 10.980 1.00 97.25 255 ILE A C 1
ATOM 2055 O O . ILE A 1 255 ? 4.456 -2.304 11.628 1.00 97.25 255 ILE A O 1
ATOM 2059 N N . MET A 1 256 ? 5.904 -0.591 11.498 1.00 97.12 256 MET A N 1
ATOM 2060 C CA . MET A 1 256 ? 5.759 -0.175 12.894 1.00 97.12 256 MET A CA 1
ATOM 2061 C C . MET A 1 256 ? 4.308 0.161 13.243 1.00 97.12 256 MET A C 1
ATOM 2063 O O . MET A 1 256 ? 3.812 -0.301 14.267 1.00 97.12 256 MET A O 1
ATOM 2067 N N . LYS A 1 257 ? 3.608 0.902 12.377 1.00 97.12 257 LYS A N 1
ATOM 2068 C CA . LYS A 1 257 ? 2.208 1.285 12.596 1.00 97.12 257 LYS A CA 1
ATOM 2069 C C . LYS A 1 257 ? 1.258 0.093 12.533 1.00 97.12 257 LYS A C 1
ATOM 2071 O O . LYS A 1 257 ? 0.350 0.001 13.353 1.00 97.12 257 LYS A O 1
ATOM 2076 N N . GLY A 1 258 ? 1.488 -0.854 11.623 1.00 96.50 258 GLY A N 1
ATOM 2077 C CA . GLY A 1 258 ? 0.727 -2.106 11.590 1.00 96.50 258 GLY A CA 1
ATOM 2078 C C . GLY A 1 258 ? 0.867 -2.908 12.888 1.00 96.50 258 GLY A C 1
ATOM 2079 O O . GLY A 1 258 ? -0.129 -3.355 13.457 1.00 96.50 258 GLY A O 1
ATOM 2080 N N . LEU A 1 259 ? 2.097 -3.029 13.399 1.00 95.38 259 LEU A N 1
ATOM 2081 C CA . LEU A 1 259 ? 2.382 -3.713 14.665 1.00 95.38 259 LEU A CA 1
ATOM 2082 C C . LEU A 1 259 ? 1.816 -2.970 15.887 1.00 95.38 259 LEU A C 1
ATOM 2084 O O . LEU A 1 259 ? 1.336 -3.607 16.822 1.00 95.38 259 LEU A O 1
ATOM 2088 N N . GLU A 1 260 ? 1.830 -1.638 15.879 1.00 95.50 260 GLU A N 1
ATOM 2089 C CA . GLU A 1 260 ? 1.224 -0.805 16.924 1.00 95.50 260 GLU A CA 1
ATOM 2090 C C . GLU A 1 260 ? -0.294 -1.022 17.009 1.00 95.50 260 GLU A C 1
ATOM 2092 O O . GLU A 1 260 ? -0.825 -1.253 18.096 1.00 95.50 260 GLU A O 1
ATOM 2097 N N . ILE A 1 261 ? -0.996 -1.041 15.869 1.00 95.25 261 ILE A N 1
ATOM 2098 C CA . ILE A 1 261 ? -2.436 -1.341 15.837 1.00 95.25 261 ILE A CA 1
ATOM 2099 C C . ILE A 1 261 ? -2.693 -2.751 16.366 1.00 95.25 261 ILE A C 1
ATOM 2101 O O . ILE A 1 261 ? -3.570 -2.936 17.209 1.00 95.25 261 ILE A O 1
ATOM 2105 N N . LYS A 1 262 ? -1.897 -3.734 15.929 1.00 93.50 262 LYS A N 1
ATOM 2106 C CA . LYS A 1 262 ? -1.970 -5.112 16.431 1.00 93.50 262 LYS A CA 1
ATOM 2107 C C . LYS A 1 262 ? -1.832 -5.182 17.951 1.00 93.50 262 LYS A C 1
ATOM 2109 O O . LYS A 1 262 ? -2.520 -5.977 18.580 1.00 93.50 262 LYS A O 1
ATOM 2114 N N . TYR A 1 263 ? -0.981 -4.353 18.549 1.00 92.62 263 TYR A N 1
ATOM 2115 C CA . TYR A 1 263 ? -0.865 -4.252 20.002 1.00 92.62 263 TYR A CA 1
ATOM 2116 C C . TYR A 1 263 ? -2.118 -3.628 20.640 1.00 92.62 263 TYR A C 1
ATOM 2118 O O . TYR A 1 263 ? -2.649 -4.174 21.604 1.00 92.62 263 TYR A O 1
ATOM 2126 N N . TYR A 1 264 ? -2.648 -2.535 20.087 1.00 91.81 264 TYR A N 1
ATOM 2127 C CA . TYR A 1 264 ? -3.836 -1.867 20.639 1.00 91.81 264 TYR A CA 1
ATOM 2128 C C . TYR A 1 264 ? -5.113 -2.705 20.580 1.00 91.81 264 TYR A C 1
ATOM 2130 O O . TYR A 1 264 ? -5.956 -2.603 21.478 1.00 91.81 264 TYR A O 1
ATOM 2138 N N . VAL A 1 265 ? -5.263 -3.527 19.540 1.00 89.81 265 VAL A N 1
ATOM 2139 C CA . VAL A 1 265 ? -6.450 -4.372 19.360 1.00 89.81 265 VAL A CA 1
ATOM 2140 C C . VAL A 1 265 ? -6.410 -5.658 20.184 1.00 89.81 265 VAL A C 1
ATOM 2142 O O . VAL A 1 265 ? -7.422 -6.353 20.268 1.00 89.81 265 VAL A O 1
ATOM 2145 N N . GLN A 1 266 ? -5.276 -5.991 20.814 1.00 85.69 266 GLN A N 1
ATOM 2146 C CA . GLN A 1 266 ? -5.225 -7.137 21.713 1.00 85.69 266 GLN A CA 1
ATOM 2147 C C . GLN A 1 266 ? -6.184 -6.910 22.881 1.00 85.69 266 GLN A C 1
ATOM 2149 O O . GLN A 1 266 ? -6.114 -5.924 23.620 1.00 85.69 266 GLN A O 1
ATOM 2154 N N . VAL A 1 267 ? -7.100 -7.862 23.044 1.00 65.50 267 VAL A N 1
ATOM 2155 C CA . VAL A 1 267 ? -7.928 -7.964 24.237 1.00 65.50 267 VAL A CA 1
ATOM 2156 C C . VAL A 1 267 ? -6.972 -8.303 25.369 1.00 65.50 267 VAL A C 1
ATOM 2158 O O . VAL A 1 267 ? -6.371 -9.379 25.366 1.00 65.50 267 VAL A O 1
ATOM 2161 N N . SER A 1 268 ? -6.789 -7.388 26.318 1.00 54.97 268 SER A N 1
ATOM 2162 C CA . SER A 1 268 ? -6.132 -7.711 27.578 1.00 54.97 268 SER A CA 1
ATOM 2163 C C . SER A 1 268 ? -6.907 -8.874 28.187 1.00 54.97 268 SER A C 1
ATOM 2165 O O . SER A 1 268 ? -8.027 -8.690 28.666 1.00 54.97 268 SER A O 1
ATOM 2167 N N . LYS A 1 269 ? -6.349 -10.087 28.108 1.00 41.47 269 LYS A N 1
ATOM 2168 C CA . LYS A 1 269 ? -6.807 -11.204 28.928 1.00 41.47 269 LYS A CA 1
ATOM 2169 C C . LYS A 1 269 ? -6.629 -10.729 30.362 1.00 41.47 269 LYS A C 1
ATOM 2171 O O . LYS A 1 269 ? -5.494 -10.511 30.778 1.00 41.47 269 LYS A O 1
ATOM 2176 N N . GLY A 1 270 ? -7.741 -10.449 31.038 1.00 38.47 270 GLY A N 1
ATOM 2177 C CA . GLY A 1 270 ? -7.730 -10.029 32.431 1.00 38.47 270 GLY A CA 1
ATOM 2178 C C . GLY A 1 270 ? -6.879 -10.999 33.244 1.00 38.47 270 GLY A C 1
ATOM 2179 O O . GLY A 1 270 ? -7.052 -12.214 33.123 1.00 38.47 270 GLY A O 1
ATOM 2180 N N . ALA A 1 271 ? -5.926 -10.434 33.979 1.00 31.22 271 ALA A N 1
ATOM 2181 C CA . ALA A 1 271 ? -5.386 -11.046 35.182 1.00 31.22 271 ALA A CA 1
ATOM 2182 C C . ALA A 1 271 ? -6.393 -10.843 36.319 1.00 31.22 271 ALA A C 1
ATOM 2184 O O . ALA A 1 271 ? -7.058 -9.778 36.311 1.00 31.22 271 ALA A O 1
#